Protein AF-A0A1V0I167-F1 (afdb_monomer_lite)

Radius of gyration: 31.17 Å; chains: 1; bounding box: 96×54×89 Å

pLDDT: mean 73.01, std 23.08, range [32.59, 98.12]

Foldseek 3Di:
DDDDPPDPDDPDPCPPPAEEKEKEWEFALVVCVVVVHGQVGIFIDIPCVVVPWDDGGGQDTDDDDAAQHKYKYFYDYPDPPKDKAFPDKAFDPVCPVQWDKDKDADPPDRTIMIMIHGHHGADPVGTDIHTDMDIGDDPDDDDDPDDDDDDDDDPPPPPDDDDDDDDDDDDDDDDDDDDDDDDDDDDDDDDDDDDDDDDDDDDDDD

Structure (mmCIF, N/CA/C/O backbone):
data_AF-A0A1V0I167-F1
#
_entry.id   AF-A0A1V0I167-F1
#
loop_
_atom_site.group_PDB
_atom_site.id
_atom_site.type_symbol
_atom_site.label_atom_id
_atom_site.label_alt_id
_atom_site.label_comp_id
_atom_site.label_asym_id
_atom_site.label_entity_id
_atom_site.label_seq_id
_atom_site.pdbx_PDB_ins_code
_atom_site.Cartn_x
_atom_site.Cartn_y
_atom_site.Cartn_z
_atom_site.occupancy
_atom_site.B_iso_or_equiv
_atom_site.auth_seq_id
_atom_site.auth_comp_id
_atom_site.auth_asym_id
_atom_site.auth_atom_id
_atom_site.pdbx_PDB_model_num
ATOM 1 N N . MET A 1 1 ? 10.441 6.427 41.256 1.00 40.25 1 MET A N 1
ATOM 2 C CA . MET A 1 1 ? 10.203 6.073 39.845 1.00 40.25 1 MET A CA 1
ATOM 3 C C . MET A 1 1 ? 8.704 5.959 39.704 1.00 40.25 1 MET A C 1
ATOM 5 O O . MET A 1 1 ? 8.127 5.132 40.391 1.00 40.25 1 MET A O 1
ATOM 9 N N . SER A 1 2 ? 8.091 6.876 38.968 1.00 35.38 2 SER A N 1
ATOM 10 C CA . SER A 1 2 ? 6.642 6.964 38.783 1.00 35.38 2 SER A CA 1
ATOM 11 C C . SER A 1 2 ? 6.345 6.702 37.317 1.00 35.38 2 SER A C 1
ATOM 13 O O . SER A 1 2 ? 6.921 7.374 36.460 1.00 35.38 2 SER A O 1
ATOM 15 N N . GLU A 1 3 ? 5.495 5.717 37.049 1.00 43.91 3 GLU A N 1
ATOM 16 C CA . GLU A 1 3 ? 5.003 5.419 35.706 1.00 43.91 3 GLU A CA 1
ATOM 17 C C . GLU A 1 3 ? 4.229 6.616 35.146 1.00 43.91 3 GLU A C 1
ATOM 19 O O . GLU A 1 3 ? 3.547 7.337 35.878 1.00 43.91 3 GLU A O 1
ATOM 24 N N . VAL A 1 4 ? 4.376 6.845 33.841 1.00 42.78 4 VAL A N 1
ATOM 25 C CA . VAL A 1 4 ? 3.657 7.892 33.113 1.00 42.78 4 VAL A CA 1
ATOM 26 C C . VAL A 1 4 ? 2.608 7.205 32.253 1.00 42.78 4 VAL A C 1
ATOM 28 O O . VAL A 1 4 ? 2.880 6.832 31.110 1.00 42.78 4 VAL A O 1
ATOM 31 N N . ASP A 1 5 ? 1.417 7.029 32.825 1.00 44.94 5 ASP A N 1
ATOM 32 C CA . ASP A 1 5 ? 0.234 6.560 32.103 1.00 44.94 5 ASP A CA 1
ATOM 33 C C . ASP A 1 5 ? -0.008 7.448 30.876 1.00 44.94 5 ASP A C 1
ATOM 35 O O . ASP A 1 5 ? -0.397 8.612 30.981 1.00 44.94 5 ASP A O 1
ATOM 39 N N . SER A 1 6 ? 0.257 6.892 29.695 1.00 44.81 6 SER A N 1
ATOM 40 C CA . SER A 1 6 ? 0.149 7.584 28.408 1.00 44.81 6 SER A CA 1
ATOM 41 C C . SER A 1 6 ? -1.054 7.055 27.632 1.00 44.81 6 SER A C 1
ATOM 43 O O . SER A 1 6 ? -0.922 6.525 26.534 1.00 44.81 6 SER A O 1
ATOM 45 N N . ALA A 1 7 ? -2.237 7.190 28.234 1.00 41.12 7 ALA A N 1
ATOM 46 C CA . ALA A 1 7 ? -3.515 6.740 27.683 1.00 41.12 7 ALA A CA 1
ATOM 47 C C . ALA A 1 7 ? -4.521 7.901 27.569 1.00 41.12 7 ALA A C 1
ATOM 49 O O . ALA A 1 7 ? -5.643 7.837 28.074 1.00 41.12 7 ALA A O 1
ATOM 50 N N . THR A 1 8 ? -4.128 8.986 26.894 1.00 39.38 8 THR A N 1
ATOM 51 C CA . THR A 1 8 ? -5.045 10.088 26.559 1.00 39.38 8 THR A CA 1
ATOM 52 C C . THR A 1 8 ? -5.948 9.683 25.392 1.00 39.38 8 THR A C 1
ATOM 54 O O . THR A 1 8 ? -5.723 10.067 24.243 1.00 39.38 8 THR A O 1
ATOM 57 N N . ALA A 1 9 ? -6.982 8.894 25.690 1.00 45.66 9 ALA A N 1
ATOM 58 C CA . ALA A 1 9 ? -8.078 8.638 24.761 1.00 45.66 9 ALA A CA 1
ATOM 59 C C . ALA A 1 9 ? -8.759 9.963 24.364 1.00 45.66 9 ALA A C 1
ATOM 61 O O . ALA A 1 9 ? -8.948 10.856 25.194 1.00 45.66 9 ALA A O 1
ATOM 62 N N . ARG A 1 10 ? -9.126 10.103 23.086 1.00 54.84 10 ARG A N 1
ATOM 63 C CA . ARG A 1 10 ? -9.685 11.345 22.531 1.00 54.84 10 ARG A CA 1
ATOM 64 C C . ARG A 1 10 ? -11.143 11.553 22.941 1.00 54.84 10 ARG A C 1
ATOM 66 O O . ARG A 1 10 ? -12.059 11.200 22.210 1.00 54.84 10 ARG A O 1
ATOM 73 N N . SER A 1 11 ? -11.365 12.218 24.068 1.00 41.34 11 SER A N 1
ATOM 74 C CA . SER A 1 11 ? -12.665 12.787 24.446 1.00 41.34 11 SER A CA 1
ATOM 75 C C . SER A 1 11 ? -12.890 14.158 23.782 1.00 41.34 11 SER A C 1
ATOM 77 O O . SER A 1 11 ? -12.982 15.189 24.446 1.00 41.34 11 SER A O 1
ATOM 79 N N . GLY A 1 12 ? -12.952 14.171 22.445 1.00 46.03 12 GLY A N 1
ATOM 80 C CA . GLY A 1 12 ? -13.197 15.364 21.623 1.00 46.03 12 GLY A CA 1
ATOM 81 C C . GLY A 1 12 ? -14.380 15.184 20.658 1.00 46.03 12 GLY A C 1
ATOM 82 O O . GLY A 1 12 ? -14.712 14.048 20.324 1.00 46.03 12 GLY A O 1
ATOM 83 N N . PRO A 1 13 ? -15.015 16.277 20.191 1.00 44.66 13 PRO A N 1
ATOM 84 C CA . PRO A 1 13 ? -16.257 16.222 19.410 1.00 44.66 13 PRO A CA 1
ATOM 85 C C . PRO A 1 13 ? -16.129 15.588 18.013 1.00 44.66 13 PRO A C 1
ATOM 87 O O . PRO A 1 13 ? -17.151 15.261 17.423 1.00 44.66 13 PRO A O 1
ATOM 90 N N . ASP A 1 14 ? -14.913 15.379 17.498 1.00 52.41 14 ASP A N 1
ATOM 91 C CA . ASP A 1 14 ? -14.680 14.743 16.190 1.00 52.41 14 ASP A CA 1
ATOM 92 C C . ASP A 1 14 ? -14.685 13.201 16.231 1.00 52.41 14 ASP A C 1
ATOM 94 O O . ASP A 1 14 ? -14.663 12.573 15.174 1.00 52.41 14 ASP A O 1
ATOM 98 N N . ALA A 1 15 ? -14.727 12.581 17.420 1.00 54.19 15 ALA A N 1
ATOM 99 C CA . ALA A 1 15 ? -14.583 11.128 17.609 1.00 54.19 15 ALA A CA 1
ATOM 100 C C . ALA A 1 15 ? -15.714 10.262 17.004 1.00 54.19 15 ALA A C 1
ATOM 102 O O . ALA A 1 15 ? -15.606 9.042 17.011 1.00 54.19 15 ALA A O 1
ATOM 103 N N . ASP A 1 16 ? -16.780 10.886 16.495 1.00 55.84 16 ASP A N 1
ATOM 104 C CA . ASP A 1 16 ? -17.961 10.236 15.898 1.00 55.84 16 ASP A CA 1
ATOM 105 C C . ASP A 1 16 ? -18.041 10.462 14.366 1.00 55.84 16 ASP A C 1
ATOM 107 O O . ASP A 1 16 ? -19.028 10.133 13.707 1.00 55.84 16 ASP A O 1
ATOM 111 N N . THR A 1 17 ? -17.003 11.066 13.769 1.00 71.50 17 THR A N 1
ATOM 112 C CA . THR A 1 17 ? -16.962 11.365 12.329 1.00 71.50 17 THR A CA 1
ATOM 113 C C . THR A 1 17 ? -16.253 10.248 11.576 1.00 71.50 17 THR A C 1
ATOM 115 O O . THR A 1 17 ? -15.051 10.067 11.737 1.00 71.50 17 THR A O 1
ATOM 118 N N . LYS A 1 18 ? -16.969 9.536 10.699 1.00 86.12 18 LYS A N 1
ATOM 119 C CA . LYS A 1 18 ? -16.395 8.474 9.850 1.00 86.12 18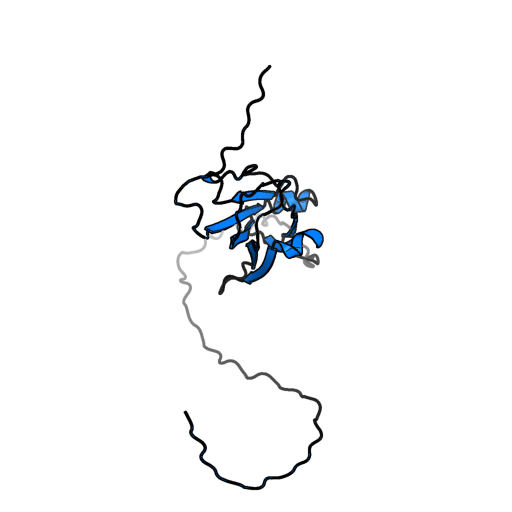 LYS A CA 1
ATOM 120 C C . LYS A 1 18 ? -15.370 9.067 8.884 1.00 86.12 18 LYS A C 1
ATOM 122 O O . LYS A 1 18 ? -15.736 9.894 8.045 1.00 86.12 18 LYS A O 1
ATOM 127 N N . ARG A 1 19 ? -14.100 8.666 8.988 1.00 92.25 19 ARG A N 1
ATOM 128 C CA . ARG A 1 19 ? -13.007 9.209 8.168 1.00 92.25 19 ARG A CA 1
ATOM 129 C C . ARG A 1 19 ? -12.725 8.327 6.960 1.00 92.25 19 ARG A C 1
ATOM 131 O O . ARG A 1 19 ? -12.983 7.124 6.961 1.00 92.25 19 ARG A O 1
ATOM 138 N N . VAL A 1 20 ? -12.130 8.946 5.943 1.00 95.62 20 VAL A N 1
ATOM 139 C CA . VAL A 1 20 ? -11.425 8.241 4.869 1.00 95.62 20 VAL A CA 1
ATOM 140 C C . VAL A 1 20 ? -9.931 8.444 5.095 1.00 95.62 20 VAL A C 1
ATOM 142 O O . VAL A 1 20 ? -9.416 9.558 4.965 1.00 95.62 20 VAL A O 1
ATOM 145 N N . ILE A 1 21 ? -9.257 7.368 5.480 1.00 95.56 21 ILE A N 1
ATOM 146 C CA . ILE A 1 21 ? -7.826 7.331 5.746 1.00 95.56 21 ILE A CA 1
ATOM 147 C C . ILE A 1 21 ? -7.135 6.782 4.500 1.00 95.56 21 ILE A C 1
ATOM 149 O O . ILE A 1 21 ? -7.196 5.586 4.230 1.00 95.56 21 ILE A O 1
ATOM 153 N N . THR A 1 22 ? -6.490 7.647 3.724 1.00 96.62 22 THR A N 1
ATOM 154 C CA . THR A 1 22 ? -5.732 7.222 2.542 1.00 96.62 22 THR A CA 1
ATOM 155 C C . THR A 1 22 ? -4.313 6.868 2.958 1.00 96.62 22 THR A C 1
ATOM 157 O O . THR A 1 22 ? -3.612 7.718 3.507 1.00 96.62 22 THR A O 1
ATOM 160 N N . VAL A 1 23 ? -3.899 5.635 2.670 1.00 97.00 23 VAL A N 1
ATOM 161 C CA . VAL A 1 23 ? -2.534 5.122 2.786 1.00 97.00 23 VAL A CA 1
ATOM 162 C C . VAL A 1 23 ? -1.907 5.105 1.390 1.00 97.00 23 VAL A C 1
ATOM 164 O O . VAL A 1 23 ? -2.283 4.305 0.536 1.00 97.00 23 VAL A O 1
ATOM 167 N N . MET A 1 24 ? -0.943 5.992 1.165 1.00 97.25 24 MET A N 1
ATOM 168 C CA . MET A 1 24 ? -0.160 6.073 -0.066 1.00 97.25 24 MET A CA 1
ATOM 169 C C . MET A 1 24 ? 1.155 5.317 0.117 1.00 97.25 24 MET A C 1
ATOM 171 O O . MET A 1 24 ? 1.955 5.668 0.988 1.00 97.25 24 MET A O 1
ATOM 175 N N . GLY A 1 25 ? 1.405 4.317 -0.725 1.00 96.19 25 GLY A N 1
ATOM 176 C CA . GLY A 1 25 ? 2.734 3.741 -0.897 1.00 96.19 25 GLY A CA 1
ATOM 177 C C . GLY A 1 25 ? 3.487 4.432 -2.027 1.00 96.19 25 GLY A C 1
ATOM 178 O O . GLY A 1 25 ? 3.063 4.354 -3.176 1.00 96.19 25 GLY A O 1
ATOM 179 N N . LEU A 1 26 ? 4.611 5.075 -1.717 1.00 96.75 26 LEU A N 1
ATOM 180 C CA . LEU A 1 26 ? 5.608 5.439 -2.722 1.00 96.75 26 LEU A CA 1
ATOM 181 C C . LEU A 1 26 ? 6.586 4.274 -2.877 1.00 96.75 26 LEU A C 1
ATOM 183 O O . LEU A 1 26 ? 7.059 3.748 -1.869 1.00 96.75 26 LEU A O 1
ATOM 187 N N . LEU A 1 27 ? 6.869 3.865 -4.111 1.00 95.75 27 LEU A N 1
ATOM 188 C CA . LEU A 1 27 ? 7.723 2.712 -4.401 1.00 95.75 27 LEU A CA 1
ATOM 189 C C . LEU A 1 27 ? 8.843 3.089 -5.376 1.00 95.75 27 LEU A C 1
ATOM 191 O O . LEU A 1 27 ? 8.545 3.494 -6.499 1.00 95.75 27 LEU A O 1
ATOM 195 N N . ASP A 1 28 ? 10.101 2.915 -4.967 1.00 95.62 28 ASP A N 1
ATOM 196 C CA . ASP A 1 28 ? 11.242 2.883 -5.892 1.00 95.62 28 ASP A CA 1
ATOM 197 C C . ASP A 1 28 ? 11.182 1.563 -6.673 1.00 95.62 28 ASP A C 1
ATOM 199 O O . ASP A 1 28 ? 11.465 0.482 -6.151 1.00 95.62 28 ASP A O 1
ATOM 203 N N . VAL A 1 29 ? 10.721 1.621 -7.922 1.00 94.25 29 VAL A N 1
ATOM 204 C CA . VAL A 1 29 ? 10.544 0.412 -8.734 1.00 94.25 29 VAL A CA 1
ATOM 205 C C . VAL A 1 29 ? 11.890 -0.107 -9.234 1.00 94.25 29 VAL A C 1
ATOM 207 O O . VAL A 1 29 ? 12.038 -1.308 -9.456 1.00 94.25 29 VAL A O 1
ATOM 210 N N . VAL A 1 30 ? 12.881 0.767 -9.411 1.00 92.62 30 VAL A N 1
ATOM 211 C CA . VAL A 1 30 ? 14.196 0.384 -9.934 1.00 92.62 30 VAL A CA 1
ATOM 212 C C . VAL A 1 30 ? 15.036 -0.271 -8.840 1.00 92.62 30 VAL A C 1
ATOM 214 O O . VAL A 1 30 ? 15.619 -1.324 -9.096 1.00 92.62 30 VAL A O 1
ATOM 217 N N . GLY A 1 31 ? 15.036 0.298 -7.633 1.0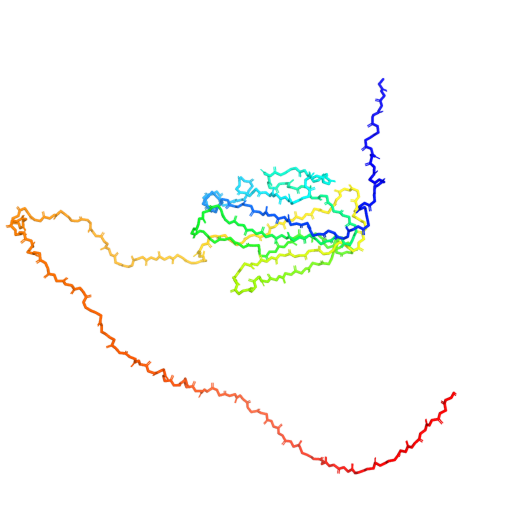0 92.81 31 G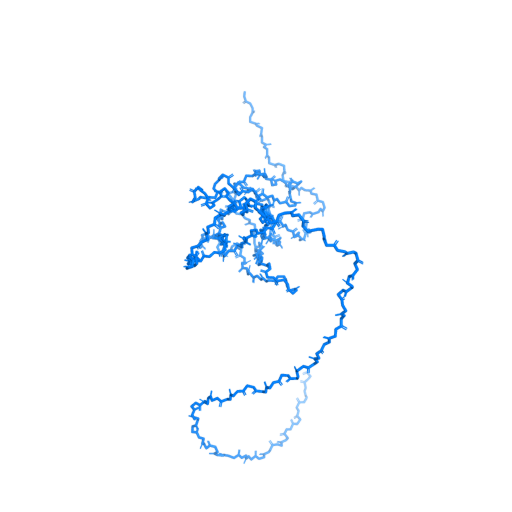LY A N 1
ATOM 218 C CA . GLY A 1 31 ? 15.607 -0.279 -6.419 1.00 92.81 31 GLY A CA 1
ATOM 219 C C . GLY A 1 31 ? 15.036 -1.667 -6.159 1.00 92.81 31 GLY A C 1
ATOM 220 O O . GLY A 1 31 ? 15.779 -2.648 -6.252 1.00 92.81 31 GLY A O 1
ATOM 221 N N . ALA A 1 32 ? 13.707 -1.773 -6.042 1.00 92.25 32 ALA A N 1
ATOM 222 C CA . ALA A 1 32 ? 13.018 -3.033 -5.760 1.00 92.25 32 ALA A CA 1
ATOM 223 C C . ALA A 1 32 ? 13.337 -4.149 -6.774 1.00 92.25 32 ALA A C 1
ATOM 225 O O . ALA A 1 32 ? 13.606 -5.293 -6.402 1.00 92.25 32 ALA A O 1
ATOM 226 N N . LEU A 1 33 ? 13.355 -3.822 -8.073 1.00 90.25 33 LEU A N 1
ATOM 227 C CA . LEU A 1 33 ? 13.714 -4.773 -9.136 1.00 90.25 33 LEU A CA 1
ATOM 228 C C . LEU A 1 33 ? 15.213 -5.110 -9.173 1.00 90.25 33 LEU A C 1
ATOM 230 O O . LEU A 1 33 ? 15.583 -6.140 -9.737 1.00 90.25 33 LEU A O 1
ATOM 234 N N . SER A 1 34 ? 16.078 -4.254 -8.623 1.00 91.38 34 SER A N 1
ATOM 235 C CA . SER A 1 34 ? 17.521 -4.499 -8.537 1.00 91.38 34 SER A CA 1
ATOM 236 C C . SER A 1 34 ? 17.921 -5.326 -7.311 1.00 91.38 34 SER A C 1
ATOM 238 O O . SER A 1 34 ? 18.881 -6.094 -7.395 1.00 91.38 34 SER A O 1
ATOM 240 N N . GLU A 1 35 ? 17.175 -5.205 -6.207 1.00 89.88 35 GLU A N 1
ATOM 241 C CA . GLU A 1 35 ? 17.401 -5.941 -4.956 1.00 89.88 35 GLU A CA 1
ATOM 242 C C . GLU A 1 35 ? 16.587 -7.251 -4.859 1.00 89.88 35 GLU A C 1
ATOM 244 O O . GLU A 1 35 ? 16.915 -8.098 -4.030 1.00 89.88 35 GLU A O 1
ATOM 249 N N . ASP A 1 36 ? 15.566 -7.444 -5.712 1.00 86.62 36 ASP A N 1
ATOM 250 C CA . ASP A 1 36 ? 14.546 -8.514 -5.608 1.00 86.62 36 ASP A CA 1
ATOM 251 C C . ASP A 1 36 ? 13.829 -8.494 -4.237 1.00 86.62 36 ASP A C 1
ATOM 253 O O . ASP A 1 36 ? 13.535 -9.520 -3.619 1.00 86.62 36 ASP A O 1
ATOM 257 N N . ALA A 1 37 ? 13.587 -7.278 -3.736 1.00 85.38 37 ALA A N 1
ATOM 258 C CA . ALA A 1 37 ? 13.051 -6.980 -2.412 1.00 85.38 37 ALA A CA 1
ATOM 259 C C . ALA A 1 37 ? 12.176 -5.710 -2.440 1.00 85.38 37 ALA A C 1
ATOM 261 O O . ALA A 1 37 ? 12.039 -5.056 -3.468 1.00 85.38 37 ALA A O 1
ATOM 262 N N . LEU A 1 38 ? 11.537 -5.382 -1.311 1.00 86.44 38 LEU A N 1
ATOM 263 C CA . LEU A 1 38 ? 10.732 -4.156 -1.144 1.00 86.44 38 LEU A CA 1
ATOM 264 C C . LEU A 1 38 ? 11.046 -3.395 0.155 1.00 86.44 38 LEU A C 1
ATOM 266 O O . LEU A 1 38 ? 10.541 -2.291 0.356 1.00 86.44 38 LEU A O 1
ATOM 270 N N . ASP A 1 39 ? 11.843 -3.979 1.053 1.00 82.06 39 ASP A N 1
ATOM 271 C CA . ASP A 1 39 ? 12.046 -3.466 2.413 1.00 82.06 39 ASP A CA 1
ATOM 272 C C . ASP A 1 39 ? 12.763 -2.102 2.420 1.00 82.06 39 ASP A C 1
ATOM 274 O O . ASP A 1 39 ? 12.452 -1.259 3.268 1.00 82.06 39 ASP A O 1
ATOM 278 N N . SER A 1 40 ? 13.678 -1.899 1.462 1.00 89.19 40 SER A N 1
ATOM 279 C CA . SER A 1 40 ? 14.453 -0.675 1.196 1.00 89.19 40 SER A CA 1
ATOM 280 C C . SER A 1 40 ? 13.665 0.393 0.422 1.00 89.19 40 SER A C 1
ATOM 282 O O . SER A 1 40 ? 13.969 1.581 0.515 1.00 89.19 40 SER A O 1
ATOM 284 N N . ASP A 1 41 ? 12.668 -0.040 -0.353 1.00 95.44 41 ASP A N 1
ATOM 285 C CA . ASP A 1 41 ? 12.157 0.690 -1.522 1.00 95.44 41 ASP A CA 1
ATOM 286 C C . ASP A 1 41 ? 10.700 1.147 -1.380 1.00 95.44 41 ASP A C 1
ATOM 288 O O . ASP A 1 41 ? 10.224 1.976 -2.159 1.00 95.44 41 ASP A O 1
ATOM 292 N N . LEU A 1 42 ? 9.982 0.621 -0.383 1.00 94.75 42 LEU A N 1
ATOM 293 C CA . LEU A 1 42 ? 8.598 0.972 -0.083 1.00 94.75 42 LEU A CA 1
ATOM 294 C C . LEU A 1 42 ? 8.498 1.986 1.065 1.00 94.75 42 LEU A C 1
ATOM 296 O O . LEU A 1 42 ? 8.823 1.698 2.219 1.00 94.75 42 LEU A O 1
ATOM 300 N N . TYR A 1 43 ? 7.917 3.144 0.767 1.00 96.38 43 TYR A N 1
ATOM 301 C CA . TYR A 1 43 ? 7.720 4.247 1.702 1.00 96.38 43 TYR A CA 1
ATOM 302 C C . TYR A 1 43 ? 6.221 4.506 1.877 1.00 96.38 43 TYR A C 1
ATOM 304 O O . TYR A 1 43 ? 5.563 5.046 0.988 1.00 96.38 43 TYR A O 1
ATOM 312 N N . LEU A 1 44 ? 5.663 4.120 3.026 1.00 95.44 44 LEU A N 1
ATOM 313 C CA . LEU A 1 44 ? 4.238 4.275 3.314 1.00 95.44 44 LEU A CA 1
ATOM 314 C C . LEU A 1 44 ? 3.947 5.583 4.064 1.00 95.44 44 LEU A C 1
ATOM 316 O O . LEU A 1 44 ? 4.647 5.961 5.008 1.00 95.44 44 LEU A O 1
ATOM 320 N N . PHE A 1 45 ? 2.866 6.252 3.676 1.00 95.50 45 PHE A N 1
ATOM 321 C CA . PHE A 1 45 ? 2.353 7.470 4.301 1.00 95.50 45 PHE A CA 1
ATOM 322 C C . PHE A 1 45 ? 0.840 7.367 4.458 1.00 95.50 45 PHE A C 1
ATOM 324 O O . PHE A 1 45 ? 0.185 6.764 3.614 1.00 95.50 45 PHE A O 1
ATOM 331 N N . ASP A 1 46 ? 0.266 8.008 5.475 1.00 95.44 46 ASP A N 1
ATOM 332 C CA . ASP A 1 46 ? -1.176 8.249 5.521 1.00 95.44 46 ASP A CA 1
ATOM 333 C C . ASP A 1 46 ? -1.524 9.724 5.741 1.00 95.44 46 ASP A C 1
ATOM 335 O O . ASP A 1 46 ? -0.709 10.528 6.201 1.00 95.44 46 ASP A O 1
ATOM 339 N N . ASN A 1 47 ? -2.770 10.075 5.424 1.00 92.31 47 ASN A N 1
ATOM 340 C CA . ASN A 1 47 ? -3.350 11.386 5.719 1.00 92.31 47 ASN A CA 1
ATOM 341 C C . ASN A 1 47 ? -3.756 11.556 7.205 1.00 92.31 47 ASN A C 1
ATOM 343 O O . ASN A 1 47 ? -4.336 12.584 7.557 1.00 92.31 47 ASN A O 1
ATOM 347 N N . ASN A 1 48 ? -3.452 10.585 8.079 1.00 87.25 48 ASN A N 1
ATOM 348 C CA . ASN A 1 48 ? -3.965 10.498 9.451 1.00 87.25 48 ASN A CA 1
ATOM 349 C C . ASN A 1 48 ? -2.877 10.641 10.537 1.00 87.25 48 ASN A C 1
ATOM 351 O O . ASN A 1 48 ? -3.125 10.382 11.715 1.00 87.25 48 ASN A O 1
ATOM 355 N N . GLY A 1 49 ? -1.682 11.137 10.187 1.00 72.25 49 GLY A N 1
ATOM 356 C CA . GLY A 1 49 ? -0.592 11.411 11.140 1.00 72.25 49 GLY A CA 1
ATOM 357 C C . GLY A 1 49 ? -1.011 12.259 12.351 1.00 72.25 49 GLY A C 1
ATOM 358 O O . GLY A 1 49 ? -0.635 11.965 13.484 1.00 72.25 49 GLY A O 1
ATOM 359 N N . ALA A 1 50 ? -1.889 13.249 12.155 1.00 74.31 50 ALA A N 1
ATOM 360 C CA . ALA A 1 50 ? -2.436 14.062 13.246 1.00 74.31 50 ALA A CA 1
ATOM 361 C C . ALA A 1 50 ? -3.370 13.290 14.206 1.00 74.31 50 ALA A C 1
ATOM 363 O O . ALA A 1 50 ? -3.698 13.802 15.280 1.00 74.31 50 ALA A O 1
ATOM 364 N N . ALA A 1 51 ? -3.812 12.077 13.856 1.00 77.50 51 ALA A N 1
ATOM 365 C CA . ALA A 1 51 ? -4.629 11.204 14.700 1.00 77.50 51 ALA A CA 1
ATOM 366 C C . ALA A 1 51 ? -3.824 10.224 15.570 1.00 77.50 51 ALA A C 1
ATOM 368 O O . ALA A 1 51 ? -4.398 9.630 16.482 1.00 77.50 51 ALA A O 1
ATOM 369 N N . GLY A 1 52 ? -2.512 10.096 15.343 1.00 82.94 52 GLY A N 1
ATOM 370 C CA . GLY A 1 52 ? -1.642 9.161 16.064 1.00 82.94 52 GLY A CA 1
ATOM 371 C C . GLY A 1 52 ? -1.023 8.065 15.196 1.00 82.94 52 GLY A C 1
ATOM 372 O O . GLY A 1 52 ? -0.337 7.201 15.740 1.00 82.94 52 GLY A O 1
ATOM 373 N N . SER A 1 53 ? -1.222 8.090 13.872 1.00 88.00 53 SER A N 1
ATOM 374 C CA . SER A 1 53 ? -0.439 7.244 12.967 1.00 88.00 53 SER A CA 1
ATOM 375 C C . SER A 1 53 ? 1.062 7.526 13.110 1.00 88.00 53 SER A C 1
ATOM 377 O O . SER A 1 53 ? 1.469 8.657 13.381 1.00 88.00 53 SER A O 1
ATOM 379 N N . SER A 1 54 ? 1.899 6.509 12.916 1.00 88.81 54 SER A N 1
ATOM 380 C CA . SER A 1 54 ? 3.357 6.606 13.082 1.00 88.81 54 SER A CA 1
ATOM 381 C C . SER A 1 54 ? 4.111 5.703 12.105 1.00 88.81 54 SER A C 1
ATOM 383 O O . SER A 1 54 ? 3.538 4.768 11.558 1.00 88.81 54 SER A O 1
ATOM 385 N N . GLY A 1 55 ? 5.403 5.962 11.886 1.00 90.62 55 GLY A N 1
ATOM 386 C CA . GLY A 1 55 ? 6.214 5.193 10.929 1.00 90.62 55 GLY A CA 1
ATOM 387 C C . GLY A 1 55 ? 6.100 5.662 9.473 1.00 90.62 55 GLY A C 1
ATOM 388 O O . GLY A 1 55 ? 6.475 4.915 8.573 1.00 90.62 55 GLY A O 1
ATOM 389 N N . HIS A 1 56 ? 5.598 6.879 9.230 1.00 91.06 56 HIS A N 1
ATOM 390 C CA . HIS A 1 56 ? 5.577 7.516 7.906 1.00 91.06 56 HIS A CA 1
ATOM 391 C C . HIS A 1 56 ? 6.964 7.539 7.259 1.00 91.06 56 HIS A C 1
ATOM 393 O O . HIS A 1 56 ? 7.956 7.832 7.927 1.00 91.06 56 HIS A O 1
ATOM 399 N N . GLY A 1 57 ? 7.020 7.273 5.954 1.00 90.19 57 GLY A N 1
ATOM 400 C CA . GLY A 1 57 ? 8.278 7.169 5.214 1.00 90.19 57 GLY A CA 1
ATOM 401 C C . GLY A 1 57 ? 9.056 5.884 5.503 1.00 90.19 57 GLY A C 1
ATOM 402 O O . GLY A 1 57 ? 10.266 5.855 5.314 1.00 90.19 57 GLY A O 1
ATOM 403 N N . THR A 1 58 ? 8.379 4.832 5.972 1.00 91.88 58 THR A N 1
ATOM 404 C CA . THR A 1 58 ? 8.943 3.483 6.125 1.00 91.88 58 THR A CA 1
ATOM 405 C C . THR A 1 58 ? 7.981 2.445 5.550 1.00 91.88 58 THR A C 1
ATOM 407 O O . THR A 1 58 ? 6.791 2.720 5.391 1.00 91.88 58 THR A O 1
ATOM 410 N N . SER A 1 59 ? 8.464 1.229 5.314 1.00 89.12 59 SER A N 1
ATOM 411 C CA . SER A 1 59 ? 7.646 0.057 4.974 1.00 89.12 59 SER A CA 1
ATOM 412 C C . SER A 1 59 ? 6.781 -0.450 6.147 1.00 89.12 59 SER A C 1
ATOM 414 O O . SER A 1 59 ? 5.891 -1.275 5.952 1.00 89.12 59 SER A O 1
ATOM 416 N N . CYS A 1 60 ? 6.981 0.083 7.360 1.00 91.38 60 CYS A N 1
ATOM 417 C CA . CYS A 1 60 ? 6.350 -0.339 8.617 1.00 91.38 60 CYS A CA 1
ATOM 418 C C . CYS A 1 60 ? 5.384 0.719 9.199 1.00 91.38 60 CYS A C 1
ATOM 420 O O . CYS A 1 60 ? 5.360 0.947 10.415 1.00 91.38 60 CYS A O 1
ATOM 422 N N . LEU A 1 61 ? 4.593 1.383 8.346 1.00 92.31 61 LEU A N 1
ATOM 423 C CA . LEU A 1 61 ? 3.577 2.355 8.770 1.00 92.31 61 LEU A CA 1
ATOM 424 C C . LEU A 1 61 ? 2.536 1.716 9.706 1.00 92.31 61 LEU A C 1
ATOM 426 O O . LEU A 1 61 ? 1.944 0.678 9.414 1.00 92.31 61 LEU A O 1
ATOM 430 N N . LYS A 1 62 ? 2.261 2.401 10.815 1.00 93.06 62 LYS A N 1
ATOM 431 C CA . LYS A 1 62 ? 1.195 2.089 11.767 1.00 93.06 62 LYS A CA 1
ATOM 432 C C . LYS A 1 62 ? 0.105 3.141 11.648 1.00 93.06 62 LYS A C 1
ATOM 434 O O . LYS A 1 62 ? 0.218 4.217 12.235 1.00 93.06 62 LYS A O 1
ATOM 439 N N . THR A 1 63 ? -0.938 2.824 10.894 1.00 92.62 63 THR A N 1
ATOM 440 C CA . THR A 1 63 ? -2.107 3.692 10.734 1.00 92.62 63 THR A CA 1
ATOM 441 C C . THR A 1 63 ? -3.029 3.585 11.946 1.00 92.62 63 THR A C 1
ATOM 443 O O . THR A 1 63 ? -3.442 2.493 12.330 1.00 92.62 63 THR A O 1
ATOM 446 N N . CYS A 1 64 ? -3.359 4.725 12.550 1.00 91.62 64 CYS A N 1
ATOM 447 C CA . CYS A 1 64 ? -4.404 4.830 13.562 1.00 91.62 64 CYS A CA 1
ATOM 448 C C . CYS A 1 64 ? -5.769 4.852 12.857 1.00 91.62 64 CYS A C 1
ATOM 450 O O . CYS A 1 64 ? -5.961 5.662 11.951 1.00 91.62 64 CYS A O 1
ATOM 452 N N . ALA A 1 65 ? -6.698 3.980 13.251 1.00 92.06 65 ALA A N 1
ATOM 453 C CA . ALA A 1 65 ? -8.054 3.916 12.709 1.00 92.06 65 ALA A CA 1
ATOM 454 C C . ALA A 1 65 ? -9.039 3.470 13.798 1.00 92.06 65 ALA A C 1
ATOM 456 O O . ALA A 1 65 ? -8.707 2.624 14.632 1.00 92.06 65 ALA A O 1
ATOM 457 N N . ASP A 1 66 ? -10.241 4.036 13.771 1.00 91.50 66 ASP A N 1
ATOM 458 C CA . ASP A 1 66 ? -11.333 3.738 14.695 1.00 91.50 66 ASP A CA 1
ATOM 459 C C . ASP A 1 66 ? -12.405 2.875 14.001 1.00 91.50 66 ASP A C 1
ATOM 461 O O . ASP A 1 66 ? -12.324 2.574 12.808 1.00 91.50 66 ASP A O 1
ATOM 465 N N . ALA A 1 67 ? -13.422 2.437 14.747 1.00 91.94 67 ALA A N 1
ATOM 466 C CA . ALA A 1 67 ? -14.552 1.725 14.155 1.00 91.94 67 ALA A CA 1
ATOM 467 C C . ALA A 1 67 ? -15.291 2.603 13.125 1.00 91.94 67 ALA A C 1
ATOM 469 O O . ALA A 1 67 ? -15.417 3.810 13.294 1.00 91.94 67 ALA A O 1
ATOM 470 N N . GLU A 1 68 ? -15.813 1.972 12.074 1.00 92.44 68 GLU A N 1
ATOM 471 C CA . GLU A 1 68 ? -16.509 2.575 10.929 1.00 92.44 68 GLU A CA 1
ATOM 472 C C . GLU A 1 68 ? -15.673 3.445 9.971 1.00 92.44 68 GLU A C 1
ATOM 474 O O . GLU A 1 68 ? -16.193 3.818 8.910 1.00 92.44 68 GLU A O 1
ATOM 479 N N . ASP A 1 69 ? -14.395 3.705 10.270 1.00 95.12 69 ASP A N 1
ATOM 480 C CA . ASP A 1 69 ? -13.466 4.330 9.323 1.00 95.12 69 ASP A CA 1
ATOM 481 C C . ASP A 1 69 ? -13.296 3.489 8.046 1.00 95.12 69 ASP A C 1
ATOM 483 O O . ASP A 1 69 ? -13.434 2.259 8.040 1.00 95.12 69 ASP A O 1
ATOM 487 N N . LEU A 1 70 ? -12.959 4.176 6.954 1.00 96.50 70 LEU A N 1
ATOM 488 C CA . LEU A 1 70 ? -12.553 3.575 5.690 1.00 96.50 70 LEU A CA 1
ATOM 489 C C . LEU A 1 70 ? -11.056 3.815 5.477 1.00 96.50 70 LEU A C 1
ATOM 491 O O . LEU A 1 70 ? -10.647 4.955 5.270 1.00 96.50 70 LEU A O 1
ATOM 495 N N . VAL A 1 71 ? -10.248 2.759 5.490 1.00 97.06 71 VAL A N 1
ATOM 496 C CA . VAL A 1 71 ? -8.836 2.814 5.087 1.00 97.06 71 VAL A CA 1
ATOM 497 C C . VAL A 1 71 ? -8.749 2.490 3.597 1.00 97.06 71 VAL A C 1
ATOM 499 O O . VAL A 1 71 ? -9.362 1.524 3.155 1.00 97.06 71 VAL A O 1
ATOM 502 N N . VAL A 1 72 ? -8.022 3.284 2.813 1.00 97.75 72 VAL A N 1
ATOM 503 C CA . VAL A 1 72 ? -7.845 3.085 1.365 1.00 97.75 72 VAL A CA 1
ATOM 504 C C . VAL A 1 72 ? -6.358 3.035 1.045 1.00 97.75 72 VAL A C 1
ATOM 506 O O . VAL A 1 72 ? -5.660 4.011 1.297 1.00 97.75 72 VAL A O 1
ATOM 509 N N . TRP A 1 73 ? -5.876 1.930 0.480 1.00 98.12 73 TRP A N 1
ATOM 510 C CA . TRP A 1 73 ? -4.497 1.783 0.015 1.00 98.12 73 TRP A CA 1
ATOM 511 C C . TRP A 1 73 ? -4.391 2.009 -1.488 1.00 98.12 73 TRP A C 1
ATOM 513 O O . TRP A 1 73 ? -5.116 1.403 -2.281 1.00 98.12 73 TRP A O 1
ATOM 523 N N . GLU A 1 74 ? -3.413 2.820 -1.867 1.00 96.88 74 GLU A N 1
ATOM 524 C CA . GLU A 1 74 ? -3.009 3.070 -3.246 1.00 96.88 74 GLU A CA 1
ATOM 525 C C . GLU A 1 74 ? -1.478 3.162 -3.341 1.00 96.88 74 GLU A C 1
ATOM 527 O O . GLU A 1 74 ? -0.789 3.367 -2.339 1.00 96.88 74 GLU A O 1
ATOM 532 N N . VAL A 1 75 ? -0.932 2.948 -4.540 1.00 96.06 75 VAL A N 1
ATOM 533 C CA . VAL A 1 75 ? 0.516 2.969 -4.791 1.00 96.06 75 VAL A CA 1
ATOM 534 C C . VAL A 1 75 ? 0.851 3.909 -5.939 1.00 96.06 75 VAL A C 1
ATOM 536 O O . VAL A 1 75 ? 0.143 3.956 -6.946 1.00 96.06 75 VAL A O 1
ATOM 539 N N . MET A 1 76 ? 1.959 4.627 -5.792 1.00 95.62 76 MET A N 1
ATOM 540 C CA . MET A 1 76 ? 2.550 5.485 -6.807 1.00 95.62 76 MET A CA 1
ATOM 541 C C . MET A 1 76 ? 4.034 5.112 -6.961 1.00 95.62 76 MET A C 1
ATOM 543 O O . MET A 1 76 ? 4.772 5.159 -5.975 1.00 95.62 76 MET A O 1
ATOM 547 N N . PRO A 1 77 ? 4.497 4.722 -8.162 1.00 95.44 77 PRO A N 1
ATOM 548 C CA . PRO A 1 77 ? 5.923 4.538 -8.402 1.00 95.44 77 PRO A CA 1
ATOM 549 C C . PRO A 1 77 ? 6.645 5.892 -8.346 1.00 95.44 77 PRO A C 1
ATOM 551 O O . PRO A 1 77 ? 6.068 6.917 -8.718 1.00 95.44 77 PRO A O 1
ATOM 554 N N . LEU A 1 78 ? 7.903 5.905 -7.902 1.00 95.44 78 LEU A N 1
ATOM 555 C CA . LEU A 1 78 ? 8.738 7.109 -7.925 1.00 95.44 78 LEU A CA 1
ATOM 556 C C . LEU A 1 78 ? 9.163 7.481 -9.356 1.00 95.44 78 LEU A C 1
ATOM 558 O O . LEU A 1 78 ? 9.308 8.662 -9.676 1.00 95.44 78 LEU A O 1
ATOM 562 N N . GLU A 1 79 ? 9.317 6.493 -10.239 1.00 93.31 79 GLU A N 1
ATOM 563 C CA . GLU A 1 79 ? 9.723 6.691 -11.628 1.00 93.31 79 GLU A CA 1
ATOM 564 C C . GLU A 1 79 ? 8.507 6.876 -12.546 1.00 93.31 79 GLU A C 1
ATOM 566 O O . GLU A 1 79 ? 7.624 6.022 -12.626 1.00 93.31 79 GLU A O 1
ATOM 571 N N . CYS A 1 80 ? 8.507 7.953 -13.337 1.00 81.94 80 CYS A N 1
ATOM 572 C CA . CYS A 1 80 ? 7.397 8.323 -14.227 1.00 81.94 80 CYS A CA 1
ATOM 573 C C . CYS A 1 80 ? 7.025 7.273 -15.296 1.00 81.94 80 CYS A C 1
ATOM 575 O O . CYS A 1 80 ? 5.940 7.353 -15.868 1.00 81.94 80 CYS A O 1
ATOM 577 N N . GLU A 1 81 ? 7.925 6.337 -15.606 1.00 84.12 81 GLU A N 1
ATOM 578 C CA . GLU A 1 81 ? 7.744 5.291 -16.628 1.00 84.12 81 GLU A CA 1
ATOM 579 C C . GLU A 1 81 ? 7.639 3.877 -16.026 1.00 84.12 81 GLU A C 1
ATOM 581 O O . GLU A 1 81 ? 7.511 2.891 -16.756 1.00 84.12 81 GLU A O 1
ATOM 586 N N . ALA A 1 82 ? 7.680 3.759 -14.697 1.00 89.56 82 ALA A N 1
ATOM 587 C CA . ALA A 1 82 ? 7.535 2.486 -14.013 1.00 89.56 82 ALA A CA 1
ATOM 588 C C . ALA A 1 82 ? 6.063 2.106 -13.800 1.00 89.56 82 ALA A C 1
ATOM 590 O O . ALA A 1 82 ? 5.168 2.944 -13.698 1.00 89.56 82 ALA A O 1
ATOM 591 N N . PHE A 1 83 ? 5.819 0.801 -13.697 1.00 90.38 83 PHE 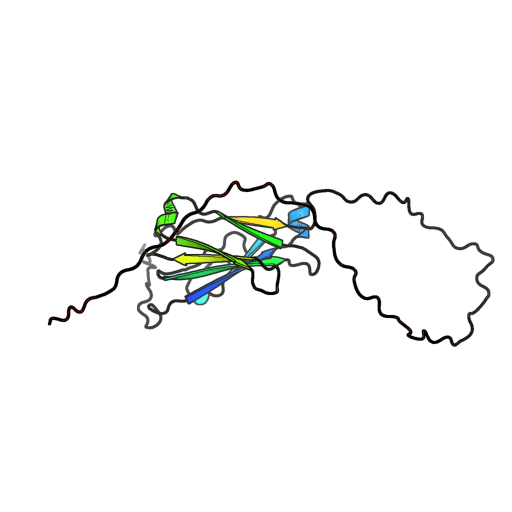A N 1
ATOM 592 C CA . PHE A 1 83 ? 4.529 0.253 -13.297 1.00 90.38 83 PHE A CA 1
ATOM 593 C C . PHE A 1 83 ? 4.614 -0.250 -11.856 1.00 90.38 83 PHE A C 1
ATOM 595 O O . PHE A 1 83 ? 5.515 -1.017 -11.515 1.00 90.38 83 PHE A O 1
ATOM 602 N N . ALA A 1 84 ? 3.639 0.140 -11.038 1.00 92.31 84 ALA A N 1
ATOM 603 C CA . ALA A 1 84 ? 3.405 -0.414 -9.714 1.00 92.31 84 ALA A CA 1
ATOM 604 C C . ALA A 1 84 ? 1.898 -0.600 -9.501 1.00 92.31 84 ALA A C 1
ATOM 606 O O . ALA A 1 84 ? 1.090 0.238 -9.903 1.00 92.31 84 ALA A O 1
ATOM 607 N N . ARG A 1 85 ? 1.518 -1.705 -8.861 1.00 93.75 85 ARG A N 1
ATOM 608 C CA . ARG A 1 85 ? 0.141 -2.015 -8.466 1.00 93.75 85 ARG A CA 1
ATOM 609 C C . ARG A 1 85 ? 0.145 -2.791 -7.152 1.00 93.75 85 ARG A C 1
ATOM 611 O O . ARG A 1 85 ? 0.964 -3.688 -6.990 1.00 93.75 85 ARG A O 1
ATOM 618 N N . ILE A 1 86 ? -0.825 -2.521 -6.277 1.00 94.19 86 ILE A N 1
ATOM 619 C CA . ILE A 1 86 ? -1.174 -3.425 -5.173 1.00 94.19 86 ILE A CA 1
ATOM 620 C C . ILE A 1 86 ? -2.026 -4.566 -5.750 1.00 94.19 86 ILE A C 1
ATOM 622 O O . ILE A 1 86 ? -3.130 -4.350 -6.263 1.00 94.19 86 ILE A O 1
ATOM 626 N N . ASP A 1 87 ? -1.487 -5.780 -5.722 1.00 93.56 87 ASP A N 1
ATOM 627 C CA . ASP A 1 87 ? -2.185 -6.995 -6.143 1.00 93.56 87 ASP A CA 1
ATOM 628 C C . ASP A 1 87 ? -3.032 -7.580 -4.998 1.00 93.56 87 ASP A C 1
ATOM 630 O O . ASP A 1 87 ? -4.088 -8.129 -5.301 1.00 93.56 87 ASP A O 1
ATOM 634 N N . ASP A 1 88 ? -2.628 -7.418 -3.726 1.00 93.06 88 ASP A N 1
ATOM 635 C CA . ASP A 1 88 ? -3.373 -7.901 -2.544 1.00 93.06 88 ASP A CA 1
ATOM 636 C C . ASP A 1 88 ? -3.039 -7.131 -1.240 1.00 93.06 88 ASP A C 1
ATOM 638 O O . ASP A 1 88 ? -1.941 -6.580 -1.102 1.00 93.06 88 ASP A O 1
ATOM 642 N N . VAL A 1 89 ? -3.958 -7.148 -0.265 1.00 93.50 89 VAL A N 1
ATOM 643 C CA . VAL A 1 89 ? -3.761 -6.676 1.122 1.00 93.50 89 VAL A CA 1
ATOM 644 C C . VAL A 1 89 ? -3.907 -7.869 2.069 1.00 93.50 89 VAL A C 1
ATOM 646 O O . VAL A 1 89 ? -4.997 -8.251 2.491 1.00 93.50 89 VAL A O 1
ATOM 649 N N . LEU A 1 90 ? -2.771 -8.469 2.412 1.00 90.88 90 LEU A N 1
ATOM 650 C CA . LEU A 1 90 ? -2.682 -9.710 3.171 1.00 90.88 90 LEU A CA 1
ATOM 651 C C . LEU A 1 90 ? -2.891 -9.452 4.669 1.00 90.88 90 LEU A C 1
ATOM 653 O O . LEU A 1 90 ? -1.968 -9.020 5.364 1.00 90.88 90 LEU A O 1
ATOM 657 N N . ILE A 1 91 ? -4.091 -9.760 5.158 1.00 90.75 91 ILE A N 1
ATOM 658 C CA . ILE A 1 91 ? -4.490 -9.730 6.572 1.00 90.75 91 ILE A CA 1
ATOM 659 C C . ILE A 1 91 ? -4.779 -11.170 7.020 1.00 90.75 91 ILE A C 1
ATOM 661 O O . ILE A 1 91 ? -5.446 -11.915 6.302 1.00 90.75 91 ILE A O 1
ATOM 665 N N . ASP A 1 92 ? -4.297 -11.580 8.198 1.00 91.00 92 ASP A N 1
ATOM 666 C CA . ASP A 1 92 ? -4.570 -12.931 8.713 1.00 91.00 92 ASP A CA 1
ATOM 667 C C . ASP A 1 92 ? -6.072 -13.142 8.979 1.00 91.00 92 ASP A C 1
ATOM 669 O O . ASP A 1 92 ? -6.743 -12.277 9.546 1.00 91.00 92 ASP A O 1
ATOM 673 N N . GLU A 1 93 ? -6.583 -14.340 8.673 1.00 92.88 93 GLU A N 1
ATOM 674 C CA . GLU A 1 93 ? -8.006 -14.714 8.790 1.00 92.88 93 GLU A CA 1
ATOM 675 C C . GLU A 1 93 ? -8.612 -14.428 10.180 1.00 92.88 93 GLU A C 1
ATOM 677 O O . GLU A 1 93 ? -9.782 -14.059 10.293 1.00 92.88 93 GLU A O 1
ATOM 682 N N . GLN A 1 94 ? -7.805 -14.504 11.245 1.00 95.56 94 GLN A N 1
ATOM 683 C CA . GLN A 1 94 ? -8.209 -14.157 12.615 1.00 95.56 94 GLN A CA 1
ATOM 684 C C . GLN A 1 94 ? -8.746 -12.718 12.767 1.00 95.56 94 GLN A C 1
ATOM 686 O O . GLN A 1 94 ? -9.542 -12.453 13.672 1.00 95.56 94 GLN A O 1
ATOM 691 N N . TYR A 1 95 ? -8.353 -11.800 11.878 1.00 94.12 95 TYR A N 1
ATOM 692 C CA . TYR A 1 95 ? -8.790 -10.404 11.876 1.00 94.12 95 TYR A CA 1
ATOM 693 C C . TYR A 1 95 ? -9.944 -10.114 10.904 1.00 94.12 95 TYR A C 1
ATOM 695 O O . TYR A 1 95 ? -10.515 -9.026 10.972 1.00 94.12 95 TYR A O 1
ATOM 703 N N . ALA A 1 96 ? -10.374 -11.074 10.075 1.00 93.38 96 ALA A N 1
ATOM 704 C CA . ALA A 1 96 ? -11.543 -10.914 9.200 1.00 93.38 96 ALA A CA 1
ATOM 705 C C . ALA A 1 96 ? -12.823 -10.440 9.939 1.00 93.38 96 ALA A C 1
ATOM 707 O O . ALA A 1 96 ? -13.567 -9.631 9.393 1.00 93.38 96 ALA A O 1
ATOM 708 N N . PRO A 1 97 ? -13.084 -10.806 11.216 1.00 96.81 97 PRO A N 1
ATOM 709 C CA . PRO A 1 97 ? -14.212 -10.253 11.971 1.00 96.81 97 PRO A CA 1
ATOM 710 C C . PRO A 1 97 ? -14.109 -8.760 12.341 1.00 96.81 97 PRO A C 1
ATOM 712 O O . PRO A 1 97 ? -14.995 -8.277 13.051 1.00 96.81 97 PRO A O 1
ATOM 715 N N . TYR A 1 98 ? -13.022 -8.065 11.990 1.00 95.62 98 TYR A N 1
ATOM 716 C CA . TYR A 1 98 ? -12.785 -6.640 12.266 1.00 95.62 98 TYR A CA 1
ATOM 717 C C . TYR A 1 98 ? -12.801 -5.772 11.006 1.00 95.62 98 TYR A C 1
ATOM 719 O O . TYR A 1 98 ? -12.957 -4.560 11.132 1.00 95.62 98 TYR A O 1
ATOM 727 N N . ILE A 1 99 ? -12.615 -6.359 9.821 1.00 95.88 99 ILE A N 1
ATOM 728 C CA . ILE A 1 99 ? -12.353 -5.633 8.577 1.00 95.88 99 ILE A CA 1
ATOM 729 C C . ILE A 1 99 ? -13.150 -6.270 7.438 1.00 95.88 99 ILE A C 1
ATOM 731 O O . ILE A 1 99 ? -13.044 -7.471 7.208 1.00 95.88 99 ILE A O 1
ATOM 735 N N . ASP A 1 100 ? -13.900 -5.448 6.709 1.00 97.25 100 ASP A N 1
ATOM 736 C CA . ASP A 1 100 ? -14.484 -5.799 5.411 1.00 97.25 100 ASP A CA 1
ATOM 737 C C . ASP A 1 100 ? -13.610 -5.186 4.311 1.00 97.25 100 ASP A C 1
ATOM 739 O O . ASP A 1 100 ? -13.414 -3.969 4.297 1.00 97.25 100 ASP A O 1
ATOM 743 N N . LEU A 1 101 ? -13.013 -6.030 3.466 1.00 96.44 101 LEU A N 1
ATOM 744 C CA . LEU A 1 101 ? -11.950 -5.669 2.525 1.00 96.44 101 LEU A CA 1
ATOM 745 C C . LEU A 1 101 ? -12.426 -5.860 1.079 1.00 96.44 101 LEU A C 1
ATOM 747 O O . LEU A 1 101 ? -12.791 -6.963 0.675 1.00 96.44 101 LEU A O 1
ATOM 751 N N . GLU A 1 102 ? -12.343 -4.799 0.283 1.00 97.62 102 GLU A N 1
ATOM 752 C CA . GLU A 1 102 ? -12.663 -4.793 -1.143 1.00 97.62 102 GLU A CA 1
ATOM 753 C C . GLU A 1 102 ? -11.514 -4.209 -1.982 1.00 97.62 102 GLU A C 1
ATOM 755 O O . GLU A 1 102 ? -10.638 -3.504 -1.479 1.00 97.62 102 GLU A O 1
ATOM 760 N N . SER A 1 103 ? -11.522 -4.486 -3.287 1.00 97.31 103 SER A N 1
ATOM 761 C CA . SER A 1 103 ? -10.630 -3.844 -4.257 1.00 97.31 103 SER A CA 1
ATOM 762 C C . SER A 1 103 ? -11.430 -3.220 -5.391 1.00 97.31 103 SER A C 1
ATOM 764 O O . SER A 1 103 ? -12.519 -3.680 -5.743 1.00 97.31 103 SER A O 1
ATOM 766 N N . GLY A 1 104 ? -10.885 -2.158 -5.976 1.00 96.56 104 GLY A N 1
ATOM 767 C CA . GLY A 1 104 ? -11.522 -1.427 -7.062 1.00 96.56 104 GLY A CA 1
ATOM 768 C C . GLY A 1 104 ? -10.513 -0.790 -8.007 1.00 96.56 104 GLY A C 1
ATOM 769 O O . GLY A 1 104 ? -9.300 -0.913 -7.843 1.00 96.56 104 GLY A O 1
ATOM 770 N N . VAL A 1 105 ? -11.029 -0.117 -9.034 1.00 95.12 105 VAL A N 1
ATOM 771 C CA . VAL A 1 105 ? -10.224 0.579 -10.044 1.00 95.12 105 VAL A CA 1
ATOM 772 C C . VAL A 1 105 ? -10.795 1.977 -10.239 1.00 95.12 105 VAL A C 1
ATOM 774 O O . VAL A 1 105 ? -11.996 2.126 -10.478 1.00 95.12 105 VAL A O 1
ATOM 777 N N . TYR A 1 106 ? -9.954 3.007 -10.162 1.00 91.56 106 TYR A N 1
ATOM 778 C CA . TYR A 1 106 ? -10.383 4.388 -10.383 1.00 91.56 106 TYR A CA 1
ATOM 779 C C . TYR A 1 106 ? -10.645 4.645 -11.874 1.00 91.56 106 TYR A C 1
ATOM 781 O O . TYR A 1 106 ? -9.744 5.035 -12.617 1.00 91.56 106 TYR A O 1
ATOM 789 N N . ALA A 1 107 ? -11.876 4.438 -12.341 1.00 91.06 107 ALA A N 1
ATOM 790 C CA . ALA A 1 107 ? -12.248 4.701 -13.732 1.00 91.06 107 ALA A CA 1
ATOM 791 C C . ALA A 1 107 ? -12.054 6.191 -14.116 1.00 91.06 107 ALA A C 1
ATOM 793 O O . ALA A 1 107 ? -12.381 7.068 -13.316 1.00 91.06 107 ALA A O 1
ATOM 794 N N . PRO A 1 108 ? -11.571 6.513 -15.336 1.00 91.12 108 PRO A N 1
ATOM 795 C CA . PRO A 1 108 ? -11.247 5.620 -16.455 1.00 91.12 108 PRO A CA 1
ATOM 796 C C . PRO A 1 108 ? -9.783 5.125 -16.466 1.00 91.12 108 PRO A C 1
ATOM 798 O O . PRO A 1 108 ? -9.295 4.691 -17.507 1.00 91.12 108 PRO A O 1
ATOM 801 N N . THR A 1 109 ? -9.058 5.236 -15.351 1.00 89.12 109 THR A N 1
ATOM 802 C CA . THR A 1 109 ? -7.651 4.817 -15.238 1.00 89.12 109 THR A CA 1
ATOM 803 C C . THR A 1 109 ? -7.514 3.306 -15.002 1.00 89.12 109 THR A C 1
ATOM 805 O O . THR A 1 109 ? -8.499 2.597 -14.797 1.00 89.12 109 THR A O 1
ATOM 808 N N . SER A 1 110 ? -6.272 2.815 -14.990 1.00 85.69 110 SER A N 1
ATOM 809 C CA . SER A 1 110 ? -5.908 1.465 -14.545 1.00 85.69 110 SER A CA 1
ATOM 810 C C . SER A 1 110 ? -5.393 1.413 -13.098 1.00 85.69 110 SER A C 1
ATOM 812 O O . SER A 1 110 ? -4.832 0.393 -12.699 1.00 85.69 110 SER A O 1
ATOM 814 N N . VAL A 1 111 ? -5.520 2.499 -12.323 1.00 89.38 111 VAL A N 1
ATOM 815 C CA . VAL A 1 111 ? -5.045 2.553 -10.932 1.00 89.38 111 VAL A CA 1
ATOM 816 C C . VAL A 1 111 ? -5.974 1.716 -10.060 1.00 89.38 111 VAL A C 1
ATOM 818 O O . VAL A 1 111 ? -7.167 2.009 -9.943 1.00 89.38 111 VAL A O 1
ATOM 821 N N . VAL A 1 112 ? -5.413 0.661 -9.474 1.00 93.94 112 VAL A N 1
ATOM 822 C CA . VAL A 1 112 ? -6.099 -0.242 -8.547 1.00 93.94 112 VAL A CA 1
ATOM 823 C C . VAL A 1 112 ? -5.922 0.282 -7.130 1.00 93.94 112 VAL A C 1
ATOM 825 O O . VAL A 1 112 ? -4.798 0.585 -6.729 1.00 93.94 112 VAL A O 1
ATOM 828 N N . TYR A 1 113 ? -7.018 0.343 -6.383 1.00 96.69 113 TYR A N 1
ATOM 829 C CA . TYR A 1 113 ? -7.013 0.621 -4.952 1.00 96.69 113 TYR A CA 1
ATOM 830 C C . TYR A 1 113 ? -7.569 -0.578 -4.184 1.00 96.69 113 TYR A C 1
ATOM 832 O O . TYR A 1 113 ? -8.354 -1.373 -4.711 1.00 96.69 113 TYR A O 1
ATOM 840 N N . TRP A 1 114 ? -7.190 -0.670 -2.916 1.00 98.06 114 TRP A N 1
ATOM 841 C CA . TRP A 1 114 ? -7.824 -1.545 -1.936 1.00 98.06 114 TRP A CA 1
ATOM 842 C C . TRP A 1 114 ? -8.488 -0.693 -0.864 1.00 98.06 114 TRP A C 1
ATOM 844 O O . TRP A 1 114 ? -7.959 0.356 -0.509 1.00 98.06 114 TRP A O 1
ATOM 854 N N . ALA A 1 115 ? -9.636 -1.116 -0.351 1.00 97.56 115 ALA A N 1
ATOM 855 C CA . ALA A 1 115 ? -10.366 -0.397 0.681 1.00 97.56 115 ALA A CA 1
ATOM 856 C C . ALA A 1 115 ? -10.826 -1.353 1.786 1.00 97.56 115 ALA A C 1
ATOM 858 O O . ALA A 1 115 ? -11.378 -2.413 1.511 1.00 97.56 115 ALA A O 1
ATOM 859 N N . ALA A 1 116 ? -10.602 -0.968 3.039 1.00 97.00 116 ALA A N 1
ATOM 860 C CA . ALA A 1 116 ? -11.022 -1.684 4.234 1.00 97.00 116 ALA A CA 1
ATOM 861 C C . ALA A 1 116 ? -11.980 -0.825 5.052 1.00 97.00 116 ALA A C 1
ATOM 863 O O . ALA A 1 116 ? -11.617 0.264 5.501 1.00 97.00 116 ALA A O 1
ATOM 864 N N . ARG A 1 117 ? -13.179 -1.338 5.321 1.00 97.38 117 ARG A N 1
ATOM 865 C CA . ARG A 1 117 ? -14.066 -0.776 6.339 1.00 97.38 117 ARG A CA 1
ATOM 866 C C . ARG A 1 117 ? -13.776 -1.430 7.679 1.00 97.38 117 ARG A C 1
ATOM 868 O O . ARG A 1 117 ? -13.897 -2.647 7.813 1.00 97.38 117 ARG A O 1
ATOM 875 N N . ILE A 1 118 ? -13.455 -0.623 8.685 1.00 96.31 118 ILE A N 1
ATOM 876 C CA . ILE A 1 118 ? -13.287 -1.112 10.053 1.00 96.31 118 ILE A CA 1
ATOM 877 C C . ILE A 1 118 ? -14.677 -1.382 10.642 1.00 96.31 118 ILE A C 1
ATOM 879 O O . ILE A 1 118 ? -15.496 -0.479 10.781 1.00 96.31 118 ILE A O 1
ATOM 883 N N . LEU A 1 119 ? -14.980 -2.636 10.970 1.00 94.31 119 LEU A N 1
ATOM 884 C CA . LEU A 1 119 ? -16.323 -3.071 11.380 1.00 94.31 119 LEU A CA 1
ATOM 885 C C . LEU A 1 119 ? -16.600 -2.878 12.875 1.00 94.31 119 LEU A C 1
ATOM 887 O O . LEU A 1 119 ? -17.754 -2.787 13.291 1.00 94.31 119 LEU A O 1
ATOM 891 N N . LYS A 1 120 ? -15.547 -2.876 13.695 1.00 93.94 120 LYS A N 1
ATOM 892 C CA . LYS A 1 120 ? -15.599 -2.767 15.160 1.00 93.94 120 LYS A CA 1
ATOM 893 C C . LYS A 1 120 ? -14.228 -2.320 15.693 1.00 93.94 120 LYS A C 1
ATOM 895 O O . LYS A 1 120 ? -13.261 -2.405 14.937 1.00 93.94 120 LYS A O 1
ATOM 900 N N . PRO A 1 121 ? -14.111 -1.893 16.965 1.00 93.44 121 PRO A N 1
ATOM 901 C CA . PRO A 1 121 ? -12.834 -1.464 17.533 1.00 93.44 121 PRO A CA 1
ATOM 902 C C . PRO A 1 121 ? -11.726 -2.502 17.329 1.00 93.44 121 PRO A C 1
ATOM 904 O O . PRO A 1 121 ? -11.931 -3.692 17.584 1.00 93.44 121 PRO A O 1
ATOM 907 N N . LEU A 1 122 ? -10.571 -2.039 16.848 1.00 90.94 122 LEU A N 1
ATOM 908 C CA . LEU A 1 122 ? -9.394 -2.869 16.601 1.00 90.94 122 LEU A CA 1
ATOM 909 C C . LEU A 1 122 ? -8.805 -3.404 17.923 1.00 90.94 122 LEU A C 1
ATOM 911 O O . LEU A 1 122 ? -8.985 -2.778 18.972 1.00 90.94 122 LEU A O 1
ATOM 915 N N . PRO A 1 123 ? -8.113 -4.558 17.905 1.00 90.19 123 PRO A N 1
ATOM 916 C CA . PRO A 1 123 ? -7.454 -5.079 19.097 1.00 90.19 123 PRO A CA 1
ATOM 917 C C . PRO A 1 123 ? -6.289 -4.162 19.537 1.00 90.19 123 PRO A C 1
ATOM 919 O O . PRO A 1 123 ? -5.718 -3.469 18.691 1.00 90.19 123 PRO A O 1
ATOM 922 N N . PRO A 1 124 ? -5.904 -4.137 20.832 1.00 85.38 124 PRO A N 1
ATOM 923 C CA . PRO A 1 124 ? -4.876 -3.224 21.354 1.00 85.38 124 PRO A CA 1
ATOM 924 C C . PRO A 1 124 ? -3.495 -3.346 20.692 1.00 85.38 124 PRO A C 1
ATOM 926 O O . PRO A 1 124 ? -2.759 -2.366 20.609 1.00 85.38 124 PRO A O 1
ATOM 929 N N . GLU A 1 125 ? -3.139 -4.540 20.222 1.00 87.00 125 GLU A N 1
ATOM 930 C CA . GLU A 1 125 ? -1.921 -4.832 19.463 1.00 87.00 125 GLU A CA 1
ATOM 931 C C . GLU A 1 125 ? -1.961 -4.344 17.999 1.00 87.00 125 GLU A C 1
ATOM 933 O O . GLU A 1 125 ? -0.923 -4.305 17.335 1.00 87.00 125 GLU A O 1
ATOM 938 N N . GLY A 1 126 ? -3.134 -3.924 17.514 1.00 88.88 126 GLY A N 1
ATOM 939 C CA . GLY A 1 126 ? -3.401 -3.558 16.125 1.00 88.88 126 GLY A CA 1
ATOM 940 C C . GLY A 1 126 ? -3.653 -4.764 15.214 1.00 88.88 126 GLY A C 1
ATOM 941 O O . GLY A 1 126 ? -3.493 -5.916 15.607 1.00 88.88 126 GLY A O 1
ATOM 942 N N . VAL A 1 127 ? -4.051 -4.496 13.967 1.00 92.25 127 VAL A N 1
ATOM 943 C CA . VAL A 1 127 ? -4.161 -5.528 12.924 1.00 92.25 127 VAL A CA 1
ATOM 944 C C . VAL A 1 127 ? -2.935 -5.437 12.011 1.00 92.25 127 VAL A C 1
ATOM 946 O O . VAL A 1 127 ? -2.809 -4.449 11.283 1.00 92.25 127 VAL A O 1
ATOM 949 N N . PRO A 1 128 ? -2.017 -6.420 12.029 1.00 92.81 128 PRO A N 1
ATOM 950 C CA . PRO A 1 128 ? -0.929 -6.478 11.066 1.00 92.81 128 PRO A CA 1
ATOM 951 C C . PRO A 1 128 ? -1.472 -6.802 9.670 1.00 92.81 128 PRO A C 1
ATOM 953 O O . PRO A 1 128 ? -2.344 -7.656 9.506 1.00 92.81 128 PRO A O 1
ATOM 956 N N . TYR A 1 129 ? -0.908 -6.148 8.660 1.00 91.38 129 TYR A N 1
ATOM 957 C CA . TYR A 1 129 ? -1.160 -6.438 7.254 1.00 91.38 129 TYR A CA 1
ATOM 958 C C . TYR A 1 129 ? 0.148 -6.380 6.462 1.00 91.38 129 TYR A C 1
ATOM 960 O O . TYR A 1 129 ? 1.137 -5.799 6.911 1.00 91.38 129 TYR A O 1
ATOM 968 N N . ARG A 1 130 ? 0.161 -6.991 5.276 1.00 92.75 130 ARG A N 1
ATOM 969 C CA . ARG A 1 130 ? 1.238 -6.854 4.285 1.00 92.75 130 ARG A CA 1
ATOM 970 C C . ARG A 1 130 ? 0.636 -6.494 2.937 1.00 92.75 130 ARG A C 1
ATOM 972 O O . ARG A 1 130 ? -0.453 -6.950 2.609 1.00 92.75 130 ARG A O 1
ATOM 979 N N . LEU A 1 131 ? 1.351 -5.704 2.149 1.00 91.12 131 LEU A N 1
ATOM 980 C CA . LEU A 1 131 ? 0.939 -5.342 0.796 1.00 91.12 131 LEU A CA 1
ATOM 981 C C . LEU A 1 131 ? 1.695 -6.219 -0.205 1.00 91.12 131 LEU A C 1
ATOM 983 O O . LEU A 1 131 ? 2.922 -6.294 -0.158 1.00 91.12 131 LEU A O 1
ATOM 987 N N . ALA A 1 132 ? 0.969 -6.897 -1.091 1.00 91.69 132 ALA A N 1
ATOM 988 C CA . ALA A 1 132 ? 1.556 -7.626 -2.207 1.00 91.69 132 ALA A CA 1
ATOM 989 C C . ALA A 1 132 ? 1.565 -6.718 -3.439 1.00 91.69 132 ALA A C 1
ATOM 991 O O . ALA A 1 132 ? 0.518 -6.200 -3.830 1.00 91.69 132 ALA A O 1
ATOM 992 N N . PHE A 1 133 ? 2.729 -6.533 -4.063 1.00 91.44 133 PHE A N 1
ATOM 993 C CA .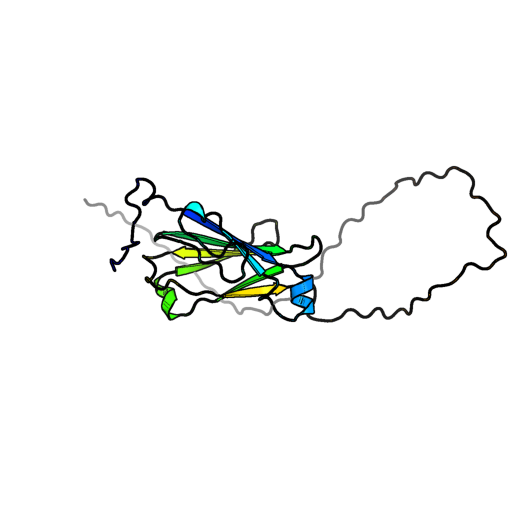 PHE A 1 133 ? 2.882 -5.637 -5.208 1.00 91.44 133 PHE A CA 1
ATOM 994 C C . PHE A 1 133 ? 3.198 -6.389 -6.498 1.00 91.44 133 PHE A C 1
ATOM 996 O O . PHE A 1 133 ? 3.917 -7.387 -6.508 1.00 91.44 133 PHE A O 1
ATOM 1003 N N . ARG A 1 134 ? 2.711 -5.836 -7.607 1.00 90.25 134 ARG A N 1
ATOM 1004 C CA . ARG A 1 134 ? 3.174 -6.130 -8.960 1.00 90.25 134 ARG A CA 1
ATOM 1005 C C . ARG A 1 134 ? 3.953 -4.926 -9.463 1.00 90.25 134 ARG A C 1
ATOM 1007 O O . ARG A 1 134 ? 3.415 -3.822 -9.511 1.00 90.25 134 ARG A O 1
ATOM 1014 N N . VAL A 1 135 ? 5.210 -5.159 -9.815 1.00 88.31 135 VAL A N 1
ATOM 1015 C CA . VAL A 1 135 ? 6.223 -4.119 -10.002 1.00 88.31 135 VAL A CA 1
ATOM 1016 C C . VAL A 1 135 ? 6.921 -4.323 -11.346 1.00 88.31 135 VAL A C 1
ATOM 1018 O O . VAL A 1 135 ? 7.164 -5.458 -11.758 1.00 88.31 135 VAL A O 1
ATOM 1021 N N . GLY A 1 136 ? 7.220 -3.233 -12.049 1.00 80.06 136 GLY A N 1
ATOM 1022 C CA . GLY A 1 136 ? 7.865 -3.281 -13.357 1.00 80.06 136 GLY A CA 1
ATOM 1023 C C . GLY A 1 136 ? 6.973 -3.819 -14.478 1.00 80.06 136 GLY A C 1
ATOM 1024 O O . GLY A 1 136 ? 5.754 -3.943 -14.355 1.00 80.06 136 GLY A O 1
ATOM 1025 N N . SER A 1 137 ? 7.594 -4.100 -15.623 1.00 65.44 137 SER A N 1
ATOM 1026 C CA . SER A 1 137 ? 6.891 -4.195 -16.905 1.00 65.44 137 SER A CA 1
ATOM 1027 C C . SER A 1 137 ? 7.146 -5.477 -17.709 1.00 65.44 137 SER A C 1
ATOM 1029 O O . SER A 1 137 ? 7.079 -5.414 -18.937 1.00 65.44 137 SER A O 1
ATOM 1031 N N . ARG A 1 138 ? 7.364 -6.653 -17.076 1.00 52.88 138 ARG A N 1
ATOM 1032 C CA . ARG A 1 138 ? 7.150 -7.965 -17.747 1.00 52.88 138 ARG A CA 1
ATOM 1033 C C . ARG A 1 138 ? 7.223 -9.237 -16.882 1.00 52.88 138 ARG A C 1
ATOM 1035 O O . ARG A 1 138 ? 8.055 -9.303 -15.987 1.00 52.88 138 ARG A O 1
ATOM 1042 N N . PRO A 1 139 ? 6.459 -10.290 -17.252 1.00 55.62 139 PRO A N 1
ATOM 1043 C CA . PRO A 1 139 ? 6.744 -11.680 -16.883 1.00 55.62 139 PRO A CA 1
ATOM 1044 C C . PRO A 1 139 ? 7.691 -12.425 -17.859 1.00 55.62 139 PRO A C 1
ATOM 1046 O O . PRO A 1 139 ? 8.284 -13.418 -17.451 1.00 55.62 139 PRO A O 1
ATOM 1049 N N . GLU A 1 140 ? 7.886 -11.970 -19.110 1.00 40.59 140 GLU A N 1
ATOM 1050 C CA . GLU A 1 140 ? 8.858 -12.560 -20.064 1.00 40.59 140 GLU A CA 1
ATOM 1051 C C . GLU A 1 140 ? 9.779 -11.520 -20.747 1.00 40.59 140 GLU A C 1
ATOM 1053 O O . GLU A 1 140 ? 9.320 -10.423 -21.099 1.00 40.59 140 GLU A O 1
ATOM 1058 N N . PRO A 1 141 ? 11.059 -11.861 -21.022 1.00 38.38 141 PRO A N 1
ATOM 1059 C CA . PRO A 1 141 ? 12.034 -10.945 -21.619 1.00 38.38 141 PRO A CA 1
ATOM 1060 C C . PRO A 1 141 ? 11.709 -10.548 -23.068 1.00 38.38 141 PRO A C 1
ATOM 1062 O O . PRO A 1 141 ? 11.079 -11.290 -23.822 1.00 38.38 141 PRO A O 1
ATOM 1065 N N . LEU A 1 142 ? 12.213 -9.381 -23.479 1.00 42.84 142 LEU A N 1
ATOM 1066 C CA . LEU A 1 142 ? 12.281 -8.952 -24.878 1.00 42.84 142 LEU A CA 1
ATOM 1067 C C . LEU A 1 142 ? 13.716 -9.101 -25.385 1.00 42.84 142 LEU A C 1
ATOM 1069 O O . LEU A 1 142 ? 14.625 -8.471 -24.852 1.00 42.84 142 LEU A O 1
ATOM 1073 N N . ILE A 1 143 ? 13.908 -9.894 -26.439 1.00 48.69 143 ILE A N 1
ATOM 1074 C CA . ILE A 1 143 ? 15.178 -9.975 -27.166 1.00 48.69 143 ILE A CA 1
ATOM 1075 C C . ILE A 1 143 ? 15.010 -9.255 -28.502 1.00 48.69 143 ILE A C 1
ATOM 1077 O O . ILE A 1 143 ? 14.109 -9.567 -29.279 1.00 48.69 143 ILE A O 1
ATOM 1081 N N . ALA A 1 144 ? 15.887 -8.290 -28.775 1.00 42.12 144 ALA A N 1
ATOM 1082 C CA . ALA A 1 144 ? 16.016 -7.712 -30.103 1.00 42.12 144 ALA A CA 1
ATOM 1083 C C . ALA A 1 144 ? 16.792 -8.692 -30.996 1.00 42.12 144 ALA A C 1
ATOM 1085 O O . ALA A 1 144 ? 17.986 -8.898 -30.792 1.00 42.12 144 ALA A O 1
ATOM 1086 N N . GLU A 1 145 ? 16.133 -9.297 -31.988 1.00 43.88 145 GLU A N 1
ATOM 1087 C CA . GLU A 1 145 ? 16.804 -10.227 -32.918 1.00 43.88 145 GLU A CA 1
ATOM 1088 C C . GLU A 1 145 ? 17.747 -9.518 -33.908 1.00 43.88 145 GLU A C 1
ATOM 1090 O O . GLU A 1 145 ? 18.616 -10.142 -34.519 1.00 43.88 145 GLU A O 1
ATOM 1095 N N . ALA A 1 146 ? 17.611 -8.198 -34.058 1.00 39.16 146 ALA A N 1
ATOM 1096 C CA . ALA A 1 146 ? 18.511 -7.387 -34.865 1.00 39.16 146 ALA A CA 1
ATOM 1097 C C . ALA A 1 146 ? 19.806 -7.066 -34.098 1.00 39.16 146 ALA A C 1
ATOM 1099 O O . ALA A 1 146 ? 19.787 -6.403 -33.062 1.00 39.16 146 ALA A O 1
ATOM 1100 N N . SER A 1 147 ? 20.949 -7.471 -34.656 1.00 49.56 147 SER A N 1
ATOM 1101 C CA . SER A 1 147 ? 22.261 -6.996 -34.202 1.00 49.56 147 SER A CA 1
ATOM 1102 C C . SER A 1 147 ? 22.502 -5.568 -34.695 1.00 49.56 147 SER A C 1
ATOM 1104 O O . SER A 1 147 ? 22.690 -5.346 -35.892 1.00 49.56 147 SER A O 1
ATOM 1106 N N . SER A 1 148 ? 22.513 -4.604 -33.775 1.00 47.22 148 SER A N 1
ATOM 1107 C CA . SER A 1 148 ? 22.847 -3.205 -34.065 1.00 47.22 148 SER A CA 1
ATOM 1108 C C . SER A 1 148 ? 24.350 -2.956 -33.934 1.00 47.22 148 SER A C 1
ATOM 1110 O O . SER A 1 148 ? 24.970 -3.364 -32.954 1.00 47.22 148 SER A O 1
ATOM 1112 N N . PHE A 1 149 ? 24.927 -2.231 -34.894 1.00 42.91 149 PHE A N 1
ATOM 1113 C CA . PHE A 1 149 ? 26.342 -1.852 -34.907 1.00 42.91 149 PHE A CA 1
ATOM 1114 C C . PHE A 1 149 ? 26.475 -0.328 -34.955 1.00 42.91 149 PHE A C 1
ATOM 1116 O O . PHE A 1 149 ? 25.825 0.326 -35.769 1.00 42.91 149 PHE A O 1
ATOM 1123 N N . LEU A 1 150 ? 27.347 0.239 -34.118 1.00 32.59 150 LEU A N 1
ATOM 1124 C CA . LEU A 1 150 ? 27.751 1.641 -34.235 1.00 32.59 150 LEU A CA 1
ATOM 1125 C C . LEU A 1 150 ? 28.848 1.755 -35.298 1.00 32.59 150 LEU A C 1
ATOM 1127 O O . LEU A 1 150 ? 29.871 1.076 -35.212 1.00 32.59 150 LEU A O 1
ATOM 1131 N N . VAL A 1 151 ? 28.631 2.612 -36.296 1.00 59.94 151 VAL A N 1
ATOM 1132 C CA . VAL A 1 151 ? 29.558 2.835 -37.415 1.00 59.94 151 VAL A CA 1
ATOM 1133 C C . VAL A 1 151 ? 30.004 4.292 -37.472 1.00 59.94 151 VAL A C 1
ATOM 1135 O O . VAL A 1 151 ? 29.215 5.206 -37.235 1.00 59.94 151 VAL A O 1
ATOM 1138 N N . SER A 1 152 ? 31.268 4.516 -37.824 1.00 47.28 152 SER A N 1
ATOM 1139 C CA . SER A 1 152 ? 31.787 5.849 -38.146 1.00 47.28 152 SER A CA 1
ATOM 1140 C C . SER A 1 152 ? 31.371 6.252 -39.569 1.00 47.28 152 SER A C 1
ATOM 1142 O O . SER A 1 152 ? 31.345 5.387 -40.450 1.00 47.28 152 SER A O 1
ATOM 1144 N N . PRO A 1 153 ? 31.100 7.539 -39.852 1.00 48.00 153 PRO A N 1
ATOM 1145 C CA . PRO A 1 153 ? 30.875 7.991 -41.222 1.00 48.00 153 PRO A CA 1
ATOM 1146 C C . PRO A 1 153 ? 32.145 7.805 -42.081 1.00 48.00 153 PRO A C 1
ATOM 1148 O O . PRO A 1 153 ? 33.253 8.044 -41.590 1.00 48.00 153 PRO A O 1
ATOM 1151 N N . PRO A 1 154 ? 32.024 7.406 -43.363 1.00 62.19 154 PRO A N 1
ATOM 1152 C CA . PRO A 1 154 ? 33.162 7.351 -44.274 1.00 62.19 154 PRO A CA 1
ATOM 1153 C C . PRO A 1 154 ? 33.679 8.768 -44.561 1.00 62.19 154 PRO A C 1
ATOM 1155 O O . PRO A 1 154 ? 32.895 9.684 -44.810 1.00 62.19 154 PRO A O 1
ATOM 1158 N N . ALA A 1 155 ? 35.003 8.937 -44.554 1.00 62.22 155 ALA A N 1
ATOM 1159 C CA . ALA A 1 155 ? 35.681 10.239 -44.495 1.00 62.22 155 ALA A CA 1
ATOM 1160 C C . ALA A 1 155 ? 35.481 11.177 -45.709 1.00 62.22 155 ALA A C 1
ATOM 1162 O O . ALA A 1 155 ? 35.975 12.298 -45.697 1.00 62.22 155 ALA A O 1
ATOM 1163 N N . GLU A 1 156 ? 34.778 10.738 -46.753 1.00 60.06 156 GLU A N 1
ATOM 1164 C CA . GLU A 1 156 ? 34.794 11.350 -48.090 1.00 60.06 156 GLU A CA 1
ATOM 1165 C C . GLU A 1 156 ? 33.439 11.968 -48.506 1.00 60.06 156 GLU A C 1
ATOM 1167 O O . GLU A 1 156 ? 33.222 12.261 -49.678 1.00 60.06 156 GLU A O 1
ATOM 1172 N N . ARG A 1 157 ? 32.476 12.124 -47.576 1.00 56.62 157 ARG A N 1
ATOM 1173 C CA . ARG A 1 157 ? 31.076 12.456 -47.937 1.00 56.62 157 ARG A CA 1
ATOM 1174 C C . ARG A 1 157 ? 30.375 13.568 -47.146 1.00 56.62 157 ARG A C 1
ATOM 1176 O O . ARG A 1 157 ? 29.156 13.680 -47.234 1.00 56.62 157 ARG A O 1
ATOM 1183 N N . ALA A 1 158 ? 31.112 14.395 -46.407 1.00 53.06 158 ALA A N 1
ATOM 1184 C CA . ALA A 1 158 ? 30.554 15.465 -45.565 1.00 53.06 158 ALA A CA 1
ATOM 1185 C C . ALA A 1 158 ? 30.578 16.875 -46.205 1.00 53.06 158 ALA A C 1
ATOM 1187 O O . ALA A 1 158 ? 30.507 17.866 -45.485 1.00 53.06 158 ALA A O 1
ATOM 1188 N N . GLU A 1 159 ? 30.684 16.983 -47.536 1.00 55.31 159 GLU A N 1
ATOM 1189 C CA . GLU A 1 159 ? 30.879 18.267 -48.244 1.00 55.31 159 GLU A CA 1
ATOM 1190 C C . GLU A 1 159 ? 29.665 18.749 -49.076 1.00 55.31 159 GLU A C 1
ATOM 1192 O O . GLU A 1 159 ? 29.799 19.636 -49.915 1.00 55.31 159 GLU A O 1
ATOM 1197 N N . LEU A 1 160 ? 28.459 18.208 -48.840 1.00 55.56 160 LEU A N 1
ATOM 1198 C CA . LEU A 1 160 ? 27.208 18.777 -49.371 1.00 55.56 160 LEU A CA 1
ATOM 1199 C C . LEU A 1 160 ? 26.336 19.339 -48.242 1.00 55.56 160 LEU A C 1
ATOM 1201 O O . LEU A 1 160 ? 25.822 18.593 -47.408 1.00 55.56 160 LEU A O 1
ATOM 1205 N N . ALA A 1 161 ? 26.130 20.656 -48.258 1.00 59.44 161 ALA A N 1
ATOM 1206 C CA . ALA A 1 161 ? 25.145 21.329 -47.420 1.00 59.44 161 ALA A CA 1
ATOM 1207 C C . ALA A 1 161 ? 23.725 21.153 -48.005 1.00 59.44 161 ALA A C 1
ATOM 1209 O O . ALA A 1 161 ? 23.556 21.306 -49.217 1.00 59.44 161 ALA A O 1
ATOM 1210 N N . PRO A 1 162 ? 22.698 20.852 -47.190 1.00 52.78 162 PRO A N 1
ATOM 1211 C CA . PRO A 1 162 ? 21.311 20.866 -47.642 1.00 52.78 162 PRO A CA 1
ATOM 1212 C C . PRO A 1 162 ? 20.755 22.300 -47.724 1.00 52.78 162 PRO A C 1
ATOM 1214 O O . PRO A 1 162 ? 20.846 23.074 -46.770 1.00 52.78 162 PRO A O 1
ATOM 1217 N N . GLU A 1 163 ? 20.156 22.626 -48.870 1.00 48.16 163 GLU A N 1
ATOM 1218 C CA . GLU A 1 163 ? 19.460 23.891 -49.155 1.00 48.16 163 GLU A CA 1
ATOM 1219 C C . GLU A 1 163 ? 18.210 24.098 -48.264 1.00 48.16 163 GLU A C 1
ATOM 1221 O O . GLU A 1 163 ? 17.568 23.123 -47.855 1.00 48.16 163 GLU A O 1
ATOM 1226 N N . PRO A 1 164 ? 17.814 25.352 -47.972 1.00 47.44 164 PRO A N 1
ATOM 1227 C CA . PRO A 1 164 ? 16.682 25.639 -47.099 1.00 47.44 164 PRO A CA 1
ATOM 1228 C C . PRO A 1 164 ? 15.328 25.530 -47.819 1.00 47.44 164 PRO A C 1
ATOM 1230 O O . PRO A 1 164 ? 15.024 26.306 -48.723 1.00 47.44 164 PRO A O 1
ATOM 1233 N N . GLY A 1 165 ? 14.459 24.651 -47.312 1.00 55.38 165 GLY A N 1
ATOM 1234 C CA . GLY A 1 165 ? 13.016 24.705 -47.558 1.00 55.38 165 GLY A CA 1
ATOM 1235 C C . GLY A 1 165 ? 12.415 23.441 -48.166 1.00 55.38 165 GLY A C 1
ATOM 1236 O O . GLY A 1 165 ? 12.381 23.260 -49.380 1.00 55.38 165 GLY A O 1
ATOM 1237 N N . THR A 1 166 ? 11.816 22.603 -47.323 1.00 48.69 166 THR A N 1
ATOM 1238 C CA . THR A 1 166 ? 10.662 21.784 -47.719 1.00 48.69 166 THR A CA 1
ATOM 1239 C C . THR A 1 166 ? 9.755 21.635 -46.504 1.00 48.69 166 THR A C 1
ATOM 1241 O O . THR A 1 166 ? 10.126 20.998 -45.520 1.00 48.69 166 THR A O 1
ATOM 1244 N N . GLU A 1 167 ? 8.587 22.274 -46.548 1.00 46.81 167 GLU A N 1
ATOM 1245 C CA . GLU A 1 167 ? 7.533 22.071 -45.554 1.00 46.81 167 GLU A CA 1
ATOM 1246 C C . GLU A 1 167 ? 7.022 20.628 -45.634 1.00 46.81 167 GLU A C 1
ATOM 1248 O O . GLU A 1 167 ? 6.830 20.088 -46.726 1.00 46.81 167 GLU A O 1
ATOM 1253 N N . ILE A 1 168 ? 6.767 20.003 -44.483 1.00 52.69 168 ILE A N 1
ATOM 1254 C CA . ILE A 1 168 ? 6.077 18.711 -44.441 1.00 52.69 168 ILE A CA 1
ATOM 1255 C C . ILE A 1 168 ? 4.577 19.000 -44.535 1.00 52.69 168 ILE A C 1
ATOM 1257 O O . ILE A 1 168 ? 3.958 19.415 -43.558 1.00 52.69 168 ILE A O 1
ATOM 1261 N N . ALA A 1 169 ? 4.012 18.825 -45.730 1.00 40.88 169 ALA A N 1
ATOM 1262 C CA . ALA A 1 169 ? 2.590 19.027 -45.980 1.00 40.88 169 ALA A CA 1
ATOM 1263 C C . ALA A 1 169 ? 1.741 17.843 -45.482 1.00 40.88 169 ALA A C 1
ATOM 1265 O O . ALA A 1 169 ? 2.092 16.678 -45.671 1.00 40.88 169 ALA A O 1
ATOM 1266 N N . ASP A 1 170 ? 0.602 18.176 -44.881 1.00 47.88 170 ASP A N 1
ATOM 1267 C CA . ASP A 1 170 ? -0.389 17.261 -44.314 1.00 47.88 170 ASP A CA 1
ATOM 1268 C C . ASP A 1 170 ? -1.403 16.798 -45.386 1.00 47.88 170 ASP A C 1
ATOM 1270 O O . ASP A 1 170 ? -1.968 17.632 -46.100 1.00 47.88 170 ASP A O 1
ATOM 1274 N N . ALA A 1 171 ? -1.630 15.483 -45.524 1.00 39.81 171 ALA A N 1
ATOM 1275 C CA . ALA A 1 171 ? -2.677 14.904 -46.380 1.00 39.81 171 ALA A CA 1
ATOM 1276 C C . ALA A 1 171 ? -2.999 13.434 -46.015 1.00 39.81 171 ALA A C 1
ATOM 1278 O O . ALA A 1 171 ? -2.141 12.554 -46.088 1.00 39.81 171 ALA A O 1
ATOM 1279 N N . ALA A 1 172 ? -4.264 13.169 -45.665 1.00 44.28 172 ALA A N 1
ATOM 1280 C CA . ALA A 1 172 ? -4.796 11.867 -45.227 1.00 44.28 172 ALA A CA 1
ATOM 1281 C C . ALA A 1 172 ? -5.182 10.915 -46.399 1.00 44.28 172 ALA A C 1
ATOM 1283 O O . ALA A 1 172 ? -4.933 11.245 -47.562 1.00 44.28 172 ALA A O 1
ATOM 1284 N N . PRO A 1 173 ? -5.805 9.738 -46.136 1.00 47.19 173 PRO A N 1
ATOM 1285 C CA . PRO A 1 173 ? -7.275 9.730 -46.006 1.00 47.19 173 PRO A CA 1
ATOM 1286 C C . PRO A 1 173 ? -7.894 8.701 -45.026 1.00 47.19 173 PRO A C 1
ATOM 1288 O O . PRO A 1 173 ? -7.275 7.717 -44.623 1.00 47.19 173 PRO A O 1
ATOM 1291 N N . ASP A 1 174 ? -9.182 8.908 -44.726 1.00 47.34 174 ASP A N 1
ATOM 1292 C CA . ASP A 1 174 ? -10.075 7.987 -44.007 1.00 47.34 174 ASP A CA 1
ATOM 1293 C C . ASP A 1 174 ? -10.106 6.553 -44.572 1.00 47.34 174 ASP A C 1
ATOM 1295 O O . ASP A 1 174 ? -10.360 6.336 -45.760 1.00 47.34 174 ASP A O 1
ATOM 1299 N N . ALA A 1 175 ? -10.023 5.559 -43.680 1.00 47.12 175 ALA A N 1
ATOM 1300 C CA . ALA A 1 175 ? -10.363 4.166 -43.967 1.00 47.12 175 ALA A CA 1
ATOM 1301 C C . ALA A 1 175 ? -11.369 3.631 -42.932 1.00 47.12 175 ALA A C 1
ATOM 1303 O O . ALA A 1 175 ? -11.047 3.384 -41.771 1.00 47.12 175 ALA A O 1
ATOM 1304 N N . LYS A 1 176 ? -12.618 3.440 -43.369 1.00 43.22 176 LYS A N 1
ATOM 1305 C CA . LYS A 1 176 ? -13.725 2.943 -42.540 1.00 43.22 176 LYS A CA 1
ATOM 1306 C C . LYS A 1 176 ? -13.483 1.474 -42.127 1.00 43.22 176 LYS A C 1
ATOM 1308 O O . LYS A 1 176 ? -13.236 0.654 -43.013 1.00 43.22 176 LYS A O 1
ATOM 1313 N N . PRO A 1 177 ? -13.590 1.100 -40.837 1.00 47.44 177 PRO A N 1
ATOM 1314 C CA . PRO A 1 177 ? -13.265 -0.254 -40.385 1.00 47.44 177 PRO A CA 1
ATOM 1315 C C . PRO A 1 177 ? -14.258 -1.308 -40.902 1.00 47.44 177 PRO A C 1
ATOM 1317 O O . PRO A 1 177 ? -15.475 -1.107 -40.890 1.00 47.44 177 PRO A O 1
ATOM 1320 N N . ALA A 1 178 ? -13.726 -2.456 -41.333 1.00 48.91 178 ALA A N 1
ATOM 1321 C CA . ALA A 1 178 ? -14.505 -3.610 -41.781 1.00 48.91 178 ALA A CA 1
ATOM 1322 C C . ALA A 1 178 ? -15.008 -4.462 -40.590 1.00 48.91 178 ALA A C 1
ATOM 1324 O O . ALA A 1 178 ? -14.318 -4.558 -39.573 1.00 48.91 178 ALA A O 1
ATOM 1325 N N . PRO A 1 179 ? -16.193 -5.098 -40.684 1.00 42.75 179 PRO A N 1
ATOM 1326 C CA . PRO A 1 179 ? -16.774 -5.865 -39.582 1.00 42.75 179 PRO A CA 1
ATOM 1327 C C . PRO A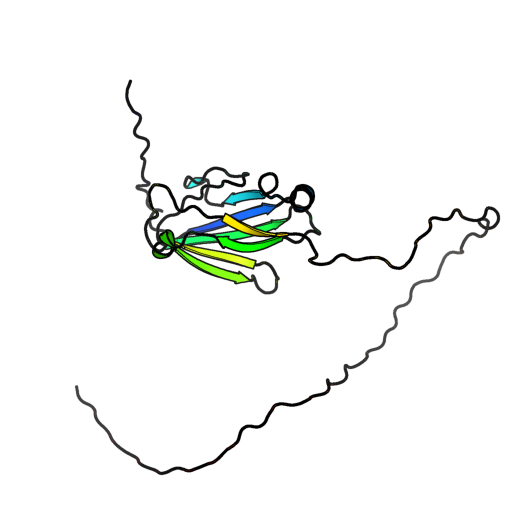 1 179 ? -16.094 -7.229 -39.369 1.00 42.75 179 PRO A C 1
ATOM 1329 O O . PRO A 1 179 ? -15.733 -7.922 -40.319 1.00 42.75 179 PRO A O 1
ATOM 1332 N N . ALA A 1 180 ? -15.978 -7.635 -38.102 1.00 56.59 180 ALA A N 1
ATOM 1333 C CA . ALA A 1 180 ? -15.318 -8.874 -37.688 1.00 56.59 180 ALA A CA 1
ATOM 1334 C C . ALA A 1 180 ? -16.088 -10.160 -38.082 1.00 56.59 180 ALA A C 1
ATOM 1336 O O . ALA A 1 180 ? -17.326 -10.173 -38.055 1.00 56.59 180 ALA A O 1
ATOM 1337 N N . PRO A 1 181 ? -15.385 -11.272 -38.380 1.00 41.94 181 PRO A N 1
ATOM 1338 C CA . PRO A 1 181 ? -16.010 -12.563 -38.657 1.00 41.94 181 PRO A CA 1
ATOM 1339 C C . PRO A 1 181 ? -16.545 -13.227 -37.376 1.00 41.94 181 PRO A C 1
ATOM 1341 O O . PRO A 1 181 ? -15.890 -13.229 -36.336 1.00 41.94 181 PRO A O 1
ATOM 1344 N N . LYS A 1 182 ? -17.732 -13.841 -37.463 1.00 41.25 182 LYS A N 1
ATOM 1345 C CA . LYS A 1 182 ? -18.344 -14.626 -36.377 1.00 41.25 182 LYS A CA 1
ATOM 1346 C C . LYS A 1 182 ? -18.204 -16.127 -36.618 1.00 41.25 182 LYS A C 1
ATOM 1348 O O . LYS A 1 182 ? -18.596 -16.616 -37.673 1.00 41.25 182 LYS A O 1
ATOM 1353 N N . ALA A 1 183 ? -17.810 -16.851 -35.577 1.00 36.84 183 ALA A N 1
ATOM 1354 C CA . ALA A 1 183 ? -18.145 -18.255 -35.355 1.00 36.84 183 ALA A CA 1
ATOM 1355 C C . ALA A 1 183 ? -18.154 -18.501 -33.835 1.00 36.84 183 ALA A C 1
ATOM 1357 O O . ALA A 1 183 ? -17.336 -17.918 -33.137 1.00 36.84 183 ALA A O 1
ATOM 1358 N N . SER A 1 184 ? -18.966 -19.346 -33.207 1.00 39.44 184 SER A N 1
ATOM 1359 C CA . SER A 1 184 ? -20.232 -20.027 -33.514 1.00 39.44 184 SER A CA 1
ATOM 1360 C C . SER A 1 184 ? -20.542 -20.814 -32.232 1.00 39.44 184 SER A C 1
ATOM 1362 O O . SER A 1 184 ? -19.713 -21.613 -31.804 1.00 39.44 184 SER A O 1
ATOM 1364 N N . ALA A 1 185 ? -21.682 -20.578 -31.579 1.00 43.59 185 ALA A N 1
ATOM 1365 C CA . ALA A 1 185 ? -21.992 -21.206 -30.288 1.00 43.59 185 ALA A CA 1
ATOM 1366 C C . ALA A 1 185 ? -22.525 -22.652 -30.435 1.00 43.59 185 ALA A C 1
ATOM 1368 O O . ALA A 1 185 ? -23.186 -22.955 -31.435 1.00 43.59 185 ALA A O 1
ATOM 1369 N N . PRO A 1 186 ? -22.319 -23.542 -29.441 1.00 40.03 186 PRO A N 1
ATOM 1370 C CA . PRO A 1 186 ? -22.972 -24.850 -29.406 1.00 40.03 186 PRO A CA 1
ATOM 1371 C C . PRO A 1 186 ? -24.473 -24.733 -29.075 1.00 40.03 186 PRO A C 1
ATOM 1373 O O . PRO A 1 186 ? -24.911 -23.856 -28.330 1.00 40.03 186 PRO A O 1
ATOM 1376 N N . LYS A 1 187 ? -25.279 -25.629 -29.661 1.00 38.94 187 LYS A N 1
ATOM 1377 C CA . LYS A 1 187 ? -26.752 -25.599 -29.617 1.00 38.94 187 LYS A CA 1
ATOM 1378 C C . LYS A 1 187 ? -27.347 -25.980 -28.255 1.00 38.94 187 LYS A C 1
ATOM 1380 O O . LYS A 1 187 ? -26.956 -26.968 -27.643 1.00 38.94 187 LYS A O 1
ATOM 1385 N N . LYS A 1 188 ? -28.429 -25.283 -27.905 1.00 45.78 188 LYS A N 1
ATOM 1386 C CA . LYS A 1 188 ? -29.460 -25.690 -26.936 1.00 45.78 188 LYS A CA 1
ATOM 1387 C C . LYS A 1 188 ? -30.483 -26.630 -27.614 1.00 45.78 188 LYS A C 1
ATOM 1389 O O . LYS A 1 188 ? -30.827 -26.363 -28.766 1.00 45.78 188 LYS A O 1
ATOM 1394 N N . PRO A 1 189 ? -31.030 -27.658 -26.940 1.00 40.31 189 PRO A N 1
ATOM 1395 C CA . PRO A 1 189 ? -32.297 -28.280 -27.322 1.00 40.31 189 PRO A CA 1
ATOM 1396 C C . PRO A 1 189 ? -33.488 -27.595 -26.622 1.00 40.31 189 PRO A C 1
ATOM 1398 O O . PRO A 1 189 ? -33.397 -27.177 -25.467 1.00 40.31 189 PRO A O 1
ATOM 1401 N N . SER A 1 190 ? -34.610 -27.474 -27.329 1.00 40.31 190 SER A N 1
ATOM 1402 C CA . SER A 1 190 ? -35.823 -26.768 -26.893 1.00 40.31 190 SER A CA 1
ATOM 1403 C C . SER A 1 190 ? -37.085 -27.612 -27.075 1.00 40.31 190 SER A C 1
ATOM 1405 O O . SER A 1 190 ? -37.240 -28.217 -28.133 1.00 40.31 190 SER A O 1
ATOM 1407 N N . ALA A 1 191 ? -38.019 -27.515 -26.128 1.00 40.91 191 ALA A N 1
ATOM 1408 C CA . ALA A 1 191 ? -39.471 -27.461 -26.358 1.00 40.91 191 ALA A CA 1
ATOM 1409 C C . ALA A 1 191 ? -40.098 -26.721 -25.142 1.00 40.91 191 ALA A C 1
ATOM 1411 O O . ALA A 1 191 ? -39.589 -26.913 -24.039 1.00 40.91 191 ALA A O 1
ATOM 1412 N N . THR A 1 192 ? -40.960 -25.691 -25.238 1.00 42.44 192 THR A N 1
ATOM 1413 C CA . THR A 1 192 ? -42.401 -25.666 -25.633 1.00 42.44 192 THR A CA 1
ATOM 1414 C C . THR A 1 192 ? -43.258 -26.727 -24.918 1.00 42.44 192 THR A C 1
ATOM 1416 O O . THR A 1 192 ? -42.830 -27.871 -24.837 1.00 42.44 192 THR A O 1
ATOM 1419 N N . SER A 1 193 ? -44.460 -26.452 -24.388 1.00 42.28 193 SER A N 1
ATOM 1420 C CA . SER A 1 193 ? -45.302 -25.228 -24.309 1.00 42.28 193 SER A CA 1
ATOM 1421 C C . SER A 1 193 ? -46.302 -25.357 -23.112 1.00 42.28 193 SER A C 1
ATOM 1423 O O . SER A 1 193 ? -46.135 -26.284 -22.324 1.00 42.28 193 SER A O 1
ATOM 1425 N N . GLU A 1 194 ? -47.306 -24.508 -22.816 1.00 39.06 194 GLU A N 1
ATOM 1426 C CA . GLU A 1 194 ? -47.894 -23.339 -23.513 1.00 39.06 194 GLU A CA 1
ATOM 1427 C C . GLU A 1 194 ? -48.363 -22.228 -22.519 1.00 39.06 194 GLU A C 1
ATOM 1429 O O . GLU A 1 194 ? -47.508 -21.676 -21.829 1.00 39.06 194 GLU A O 1
ATOM 1434 N N . ALA A 1 195 ? -49.662 -21.883 -22.434 1.00 47.12 195 ALA A N 1
ATOM 1435 C CA . ALA A 1 195 ? -50.279 -20.920 -21.495 1.00 47.12 195 ALA A CA 1
ATOM 1436 C C . ALA A 1 195 ? -51.680 -21.393 -21.033 1.00 47.12 195 ALA A C 1
ATOM 1438 O O . ALA A 1 195 ? -52.271 -22.215 -21.731 1.00 47.12 195 ALA A O 1
ATOM 1439 N N . ASP A 1 196 ? -52.219 -20.846 -19.929 1.00 40.81 196 ASP A N 1
ATOM 1440 C CA . ASP A 1 196 ? -53.675 -20.648 -19.744 1.00 40.81 196 ASP A CA 1
ATOM 1441 C C . ASP A 1 196 ? -54.010 -19.551 -18.694 1.00 40.81 196 ASP A C 1
ATOM 1443 O O . ASP A 1 196 ? -53.137 -19.123 -17.934 1.00 40.81 196 ASP A O 1
ATOM 1447 N N . ASP A 1 197 ? -55.264 -19.086 -18.710 1.00 45.06 197 ASP A N 1
ATOM 1448 C CA . ASP A 1 197 ? -55.832 -17.866 -18.098 1.00 45.06 197 ASP A CA 1
ATOM 1449 C C . ASP A 1 197 ? -56.275 -17.938 -16.607 1.00 45.06 197 ASP A C 1
ATOM 1451 O O . ASP A 1 197 ? -56.379 -19.006 -16.002 1.00 45.06 197 ASP A O 1
ATOM 1455 N N . GLY A 1 198 ? -56.635 -16.769 -16.035 1.00 37.97 198 GLY A N 1
ATOM 1456 C CA . GLY A 1 198 ? -57.422 -16.607 -14.786 1.00 37.97 198 GLY A CA 1
ATOM 1457 C C . GLY A 1 198 ? -56.813 -15.598 -13.793 1.00 37.97 198 GLY A C 1
ATOM 1458 O O . GLY A 1 198 ? -55.874 -15.922 -13.075 1.00 37.97 198 GLY A O 1
ATOM 1459 N N . ASP A 1 199 ? -57.149 -14.304 -13.812 1.00 40.91 199 ASP A N 1
ATOM 1460 C CA . ASP A 1 199 ? -58.386 -13.625 -13.355 1.00 40.91 199 ASP A CA 1
ATOM 1461 C C . ASP A 1 199 ? -58.668 -13.644 -11.827 1.00 40.91 199 ASP A C 1
ATOM 1463 O O . ASP A 1 199 ? -58.712 -14.685 -11.185 1.00 40.91 199 ASP A O 1
ATOM 1467 N N . SER A 1 200 ? -58.947 -12.441 -11.298 1.00 45.56 200 SER A N 1
ATOM 1468 C CA . SER A 1 200 ? -59.644 -12.094 -10.044 1.00 45.56 200 SER A CA 1
ATOM 1469 C C . SER A 1 200 ? -59.135 -12.674 -8.703 1.00 45.56 200 SER A C 1
ATOM 1471 O O . SER A 1 200 ? -59.242 -13.854 -8.395 1.00 45.56 200 SER A O 1
ATOM 1473 N N . SER A 1 201 ? -58.813 -11.839 -7.705 1.00 47.00 201 SER A N 1
ATOM 1474 C CA . SER A 1 201 ? -59.860 -11.075 -6.999 1.00 47.00 201 SER A CA 1
ATOM 1475 C C . SER A 1 201 ? -59.338 -10.117 -5.901 1.00 47.00 201 SER A C 1
ATOM 1477 O O . SER A 1 201 ? -58.193 -10.162 -5.460 1.00 47.00 201 SER A O 1
ATOM 1479 N N . LYS A 1 202 ? -60.234 -9.219 -5.460 1.00 48.34 202 LYS A N 1
ATOM 1480 C CA . LYS A 1 202 ? -60.065 -8.208 -4.393 1.00 48.34 202 LYS A CA 1
ATOM 1481 C C . LYS A 1 202 ? -59.829 -8.818 -3.000 1.00 48.34 202 LYS A C 1
ATOM 1483 O O . LYS A 1 202 ? -60.464 -9.810 -2.661 1.00 48.34 202 LYS A O 1
ATOM 1488 N N . GLY A 1 203 ? -59.127 -8.097 -2.115 1.00 36.53 203 GLY A N 1
ATOM 1489 C CA . GLY A 1 203 ? -59.069 -8.456 -0.689 1.00 36.53 203 GLY A CA 1
ATOM 1490 C C . GLY A 1 203 ? -58.476 -7.396 0.247 1.00 36.53 203 GLY A C 1
ATOM 1491 O O . GLY A 1 203 ? -57.399 -7.598 0.788 1.00 36.53 203 GLY A O 1
ATOM 1492 N N . ALA A 1 204 ? -59.175 -6.279 0.480 1.00 52.66 204 ALA A N 1
ATOM 1493 C CA . ALA A 1 204 ? -58.782 -5.310 1.510 1.00 52.66 204 ALA A CA 1
ATOM 1494 C C . ALA A 1 204 ? -59.406 -5.633 2.883 1.00 52.66 204 ALA A C 1
ATOM 1496 O O . ALA A 1 204 ? -60.618 -5.842 2.964 1.00 52.66 204 ALA A O 1
ATOM 1497 N N . ARG A 1 205 ? -58.595 -5.575 3.950 1.00 45.94 205 ARG A N 1
ATOM 1498 C CA . ARG A 1 205 ? -58.921 -5.207 5.351 1.00 45.94 205 ARG A CA 1
ATOM 1499 C C . ARG A 1 205 ? -57.576 -4.967 6.067 1.00 45.94 205 ARG A C 1
ATOM 1501 O O . ARG A 1 205 ? -56.670 -5.765 5.877 1.00 45.94 205 ARG A O 1
ATOM 1508 N N . LYS A 1 206 ? -57.308 -3.764 6.580 1.00 54.94 206 LYS A N 1
ATOM 1509 C CA . LYS A 1 206 ? -57.780 -3.171 7.850 1.00 54.94 206 LYS A CA 1
ATOM 1510 C C . LYS A 1 206 ? -57.128 -3.817 9.068 1.00 54.94 206 LYS A C 1
ATOM 1512 O O . LYS A 1 206 ? -57.475 -4.984 9.330 1.00 54.94 206 LYS A O 1
#

Secondary structure (DSSP, 8-state):
-----------STTTTS--EEEEEEEE-HHHHHHHT-STTTEEEEETTGGGT-B-TTBTT-B----TT-EEEEEEEESSTT--EEEEEEEE-GGGGGGEEEEEEE-TTS--EEEEEEE-SPPPTT---EEEEEEESS-SS-----S-----PPPTT----PPPS-----------PPPPPPP--PPPPP-----------------

Sequence (206 aa):
MSEVDSATARSGPDADTKRVITVMGLLDVVGALSEDALDSDLYLFDNNGAAGSSGHGTSCLKTCADAEDLVVWEVMPLECEAFARIDDVLIDEQYAPYIDLESGVYAPTSVVYWAARILKPLPPEGVPYRLAFRVGSRPEPLIAEASSFLVSPPAERAELAPEPGTEIADAAPDAKPAPAPKASAPKKPSATSEADDGDSSKGARK